Protein AF-A0A382U3Q5-F1 (afdb_monomer)

pLDDT: mean 87.35, std 11.67, range [32.59, 98.62]

Solvent-accessible surface area (backbone atoms only — not comparable to full-atom values): 16036 Å² total; per-residue (Å²): 105,75,73,60,57,71,74,46,63,62,68,61,54,50,50,54,46,50,54,52,59,69,69,55,55,86,82,46,93,56,36,58,57,51,44,42,51,42,53,51,53,30,58,73,68,71,46,87,52,69,70,60,45,58,51,28,57,65,37,87,51,56,69,40,21,16,52,30,19,39,51,44,37,76,39,39,92,79,37,94,58,31,64,61,54,35,42,51,23,11,66,41,93,48,66,65,17,18,34,28,13,16,44,23,26,17,71,41,81,56,42,68,33,55,59,36,32,23,44,29,62,66,77,42,90,76,51,77,64,46,52,49,36,44,42,52,16,48,62,66,21,33,90,34,33,50,58,30,41,74,73,64,76,46,80,60,76,87,42,54,63,34,50,44,55,53,44,55,63,76,46,50,63,70,50,44,54,48,40,54,53,54,60,40,44,79,88,56,53,72,68,63,41,40,49,38,33,39,45,40,44,70,68,47,53,36,64,53,40,30,51,59,63,39,72,90,49,36,80,44,64,67,56,42,23,41,27,37,49,22,48,40,55,25,35,76,73,68,74,52,63,49,56,77,85,65,61,65,61,40,57,54,35,52,68,42,90,49,62,65,28,21,51,28,31,51,54,35,39,59,76,68,62,49,68,91,45,49,66,60,52,52,52,47,68,72,66,54,76,86,71,88,79,80,86,126

Mean predicted aligned error: 11.01 Å

Organism: NCBI:txid408172

InterPro domains:
  IPR011989 Armadillo-like helical [G3DSA:1.25.10.10] (1-147)
  IPR011989 Armadillo-like helical [G3DSA:1.25.10.10] (148-294)
  IPR016024 Armadillo-type fold [SSF48371] (35-270)

Foldseek 3Di:
DLVVLLVDDLVVSLVVLVVVLVPQDPPPPCNLVSLLVSLVSCVSSVNDDVVSLVVQCVDPDVVSVLSSLLVLLVCVVVDPPSVVSLLSQCPDQDLSSVLSSLLSLLSDLALQSLLSLLSSPQVYDDDPSSLVSNLSSLVSNVVRNVVCVLVVVDDNQPPLSSVLSSCVSVPVPVVLVSLLVVLQDPPDDLRVNLSSLLNNLSRPALASLQCLQDPVSHPDLSSNLSNLVSQLVSCVVVVHHHPDDPPVSLLVQCPDPDPSSVVSSVSSCVSVVVVVCVVVVVVSVVPDPDDDDDDD

Secondary structure (DSSP, 8-state):
-HHHHTTS-HHHHHHHHHHHHHH--TT-TTHHHHHHHHHHHHHHTT---HHHHHHHTT-SSHHHHHHHHHHHHHTTTT-TTHHHHHHHHHT-SSHHHHHHHHHHHHT-SSTTHHHHHHHHHHSS---HHHHHHHHHHHHHTHHHHHHHHHTTSS--TT-HHHHHHHHHHT-HHHHHHHHHHHHH-TTS-HHHHHHHHHHHHHH--HHHHHHHHSGGG-SSHHHHHHHHHHHHHHHHHH----SS--HHHHHHHHT-S-HHHHHHHHHHHHHHT-GGGHHHHHHHHHH-S-------

Radius of gyration: 25.72 Å; Cα contacts (8 Å, |Δi|>4): 387; chains: 1; bounding box: 55×37×82 Å

Sequence (296 aa):
AKLELAQRPGAEVAHSLNEWAVALDPKDPQHDRHLLEALAASAMMESVQPQLLNRVLRAKDPRVRAFAARIAGRWQDRLQDADTFLARAANDQHSQVRMEAILACGQSTRPGAIKLAAQAVTRHPRDRWIDYAFTQAVFHHERHWRPALTDGRLDFGSDIRALAAVLQKRGSRDLLNTLLRLAKSPDIDLAARHGIFNGIASIGSPNELRVIFNRNFHPNPQSQAAALVALRNTASSRNVKPSGDLNVPLRIALKSENAQLQISALALTGEWKAADLNHDVRKLARASKSQPVQIA

Nearest PDB structures (foldseek):
  7zbw-assembly1_D  TM=3.402E-01  e=1.239E-02  Homo sapiens
  1oyz-assembly1_A  TM=3.726E-01  e=3.336E-01  Escherichia coli
  3puu-assembly1_A  TM=3.510E-01  e=8.096E-01  Escherichia coli K-12

Structure (mmCIF, N/CA/C/O backbone):
data_AF-A0A382U3Q5-F1
#
_entry.id   AF-A0A382U3Q5-F1
#
loop_
_atom_site.group_PDB
_atom_site.id
_atom_site.type_symbol
_atom_site.label_atom_id
_atom_site.label_alt_id
_atom_site.label_comp_id
_atom_site.label_asym_id
_atom_site.label_entity_id
_atom_site.label_seq_id
_atom_site.pdbx_PDB_ins_code
_atom_site.Cartn_x
_atom_site.Cartn_y
_atom_site.Cartn_z
_atom_site.occupancy
_atom_site.B_iso_or_equiv
_atom_site.auth_seq_id
_atom_site.auth_comp_id
_atom_site.auth_asym_id
_atom_site.auth_atom_id
_atom_site.pdbx_PDB_model_num
ATOM 1 N N . ALA A 1 1 ? -20.309 6.621 35.114 1.00 63.03 1 ALA A N 1
ATOM 2 C CA . ALA A 1 1 ? -19.783 5.306 34.677 1.00 63.03 1 ALA A CA 1
ATOM 3 C C . ALA A 1 1 ? -18.319 5.376 34.230 1.00 63.03 1 ALA A C 1
ATOM 5 O O . ALA A 1 1 ? -17.474 4.942 34.989 1.00 63.03 1 ALA A O 1
ATOM 6 N N . LYS A 1 2 ? -17.970 5.956 33.069 1.00 63.06 2 LYS A N 1
ATOM 7 C CA . LYS A 1 2 ? -16.562 6.011 32.601 1.00 63.06 2 LYS A CA 1
ATOM 8 C C . LYS A 1 2 ? -15.596 6.726 33.567 1.00 63.06 2 LYS A C 1
ATOM 10 O O . LYS A 1 2 ? -14.517 6.216 33.827 1.00 63.06 2 LYS A O 1
ATOM 15 N N . LEU A 1 3 ? -16.016 7.861 34.136 1.00 69.06 3 LEU A N 1
ATOM 16 C CA . LEU A 1 3 ? -15.264 8.586 35.175 1.00 69.06 3 LEU A CA 1
ATOM 17 C C . LEU A 1 3 ? -15.089 7.769 36.465 1.00 69.06 3 LEU A C 1
ATOM 19 O O . LEU A 1 3 ? -14.007 7.760 37.031 1.00 69.06 3 LEU A O 1
ATOM 23 N N . GLU A 1 4 ? -16.123 7.035 36.877 1.00 76.81 4 GLU A N 1
ATOM 24 C CA . GLU A 1 4 ? -16.084 6.156 38.057 1.00 76.81 4 GLU A CA 1
ATOM 25 C C . GLU A 1 4 ? -15.116 4.981 37.872 1.00 76.81 4 GLU A C 1
ATOM 27 O O . GLU A 1 4 ? -14.371 4.633 38.781 1.00 76.81 4 GLU A O 1
ATOM 32 N N . LEU A 1 5 ? -15.090 4.377 36.679 1.00 71.56 5 LEU A N 1
ATOM 33 C CA . LEU A 1 5 ? -14.166 3.282 36.366 1.00 71.56 5 LEU A CA 1
ATOM 34 C C . LEU A 1 5 ? -12.704 3.742 36.373 1.00 71.56 5 LEU A C 1
ATOM 36 O O . LEU A 1 5 ? -11.833 2.976 36.767 1.00 71.56 5 LEU A O 1
ATOM 40 N N . ALA A 1 6 ? -12.437 4.995 35.996 1.00 70.69 6 ALA A N 1
ATOM 41 C CA . ALA A 1 6 ? -11.091 5.562 36.013 1.00 70.69 6 ALA A CA 1
ATOM 42 C C . ALA A 1 6 ? -10.524 5.766 37.432 1.00 70.69 6 ALA A C 1
ATOM 44 O O . ALA A 1 6 ? -9.317 5.929 37.577 1.00 70.69 6 ALA A O 1
ATOM 45 N N . GLN A 1 7 ? -11.373 5.754 38.466 1.00 80.06 7 GLN A N 1
ATOM 46 C CA . GLN A 1 7 ? -10.962 5.889 39.869 1.00 80.06 7 GLN A CA 1
ATOM 47 C C . GLN A 1 7 ? -10.670 4.539 40.547 1.00 80.06 7 GLN A C 1
ATOM 49 O O . GLN A 1 7 ? -10.269 4.510 41.708 1.00 80.06 7 GLN A O 1
ATOM 54 N N . ARG A 1 8 ? -10.879 3.414 39.850 1.00 80.25 8 ARG A N 1
ATOM 55 C CA . ARG A 1 8 ? -10.669 2.059 40.384 1.00 80.25 8 ARG A CA 1
ATOM 56 C C . ARG A 1 8 ? -9.327 1.464 39.934 1.00 80.25 8 ARG A C 1
ATOM 58 O O . ARG A 1 8 ? -8.775 1.916 38.929 1.00 80.25 8 ARG A O 1
ATOM 65 N N . PRO A 1 9 ? -8.803 0.429 40.623 1.00 80.94 9 PRO A N 1
ATOM 66 C CA . PRO A 1 9 ? -7.586 -0.256 40.196 1.00 80.94 9 PRO A CA 1
ATOM 67 C C . PRO A 1 9 ? -7.719 -0.791 38.764 1.00 80.94 9 PRO A C 1
ATOM 69 O O . PRO A 1 9 ? -8.580 -1.620 38.471 1.00 80.94 9 PRO A O 1
ATOM 72 N N . GLY A 1 10 ? -6.853 -0.330 37.856 1.00 77.31 10 GLY A N 1
ATOM 73 C CA . GLY A 1 10 ? -6.985 -0.617 36.421 1.00 77.31 10 GLY A CA 1
ATOM 74 C C . GLY A 1 10 ? -6.969 -2.110 36.073 1.00 77.31 10 GLY A C 1
ATOM 75 O O . GLY A 1 10 ? -7.661 -2.525 35.146 1.00 77.31 10 GLY A O 1
ATOM 76 N N . ALA A 1 11 ? -6.237 -2.927 36.839 1.00 79.00 11 ALA A N 1
ATOM 77 C CA . ALA A 1 11 ? -6.189 -4.377 36.652 1.00 79.00 11 ALA A CA 1
ATOM 78 C C . ALA A 1 11 ? -7.538 -5.055 36.951 1.00 79.00 11 ALA A C 1
ATOM 80 O O . ALA A 1 11 ? -7.984 -5.897 36.173 1.00 79.00 11 ALA A O 1
ATOM 81 N N . GLU A 1 12 ? -8.215 -4.649 38.028 1.00 83.38 12 GLU A N 1
ATOM 82 C CA . GLU A 1 12 ? -9.529 -5.184 38.400 1.00 83.38 12 GLU A CA 1
ATOM 83 C C . GLU A 1 12 ? -10.582 -4.802 37.360 1.00 83.38 12 GLU A C 1
ATOM 85 O O . GLU A 1 12 ? -11.330 -5.653 36.887 1.00 83.38 12 GLU A O 1
ATOM 90 N N . VAL A 1 13 ? -10.596 -3.538 36.925 1.00 81.50 13 VAL A N 1
ATOM 91 C CA . VAL A 1 13 ? -11.556 -3.093 35.907 1.00 81.50 13 VAL A CA 1
ATOM 92 C C . VAL A 1 13 ? -11.303 -3.781 34.566 1.00 81.50 13 VAL A C 1
ATOM 94 O O . VAL A 1 13 ? -12.252 -4.177 33.891 1.00 81.50 13 VAL A O 1
ATOM 97 N N . ALA A 1 14 ? -10.039 -3.949 34.170 1.00 79.94 14 ALA A N 1
ATOM 98 C CA . ALA A 1 14 ? -9.684 -4.664 32.949 1.00 79.94 14 ALA A CA 1
ATOM 99 C C . ALA A 1 14 ? -10.150 -6.126 32.978 1.00 79.94 14 ALA A C 1
ATOM 101 O O . ALA A 1 14 ? -10.662 -6.614 31.969 1.00 79.94 14 ALA A O 1
ATOM 102 N N . HIS A 1 15 ? -9.996 -6.802 34.119 1.00 83.69 15 HIS A N 1
ATOM 103 C CA . HIS A 1 15 ? -10.466 -8.169 34.312 1.00 83.69 15 HIS A CA 1
ATOM 104 C C . HIS A 1 15 ? -11.992 -8.253 34.182 1.00 83.69 15 HIS A C 1
ATOM 106 O O . HIS A 1 15 ? -12.486 -8.946 33.291 1.00 83.69 15 HIS A O 1
ATOM 112 N N . SER A 1 16 ? -12.731 -7.456 34.959 1.00 86.19 16 SER A N 1
ATOM 113 C CA . SER A 1 16 ? -14.200 -7.461 34.946 1.00 86.19 16 SER A CA 1
ATOM 114 C C . SER A 1 16 ? -14.788 -7.060 33.590 1.00 86.19 16 SER A C 1
ATOM 116 O O . SER A 1 16 ? -15.800 -7.612 33.160 1.00 86.19 16 SER A O 1
ATOM 118 N N . LEU A 1 17 ? -14.160 -6.120 32.872 1.00 84.38 17 LEU A N 1
ATOM 119 C CA . LEU A 1 17 ? -14.581 -5.763 31.513 1.00 84.38 17 LEU A CA 1
ATOM 120 C C . LEU A 1 17 ? -14.390 -6.912 30.530 1.00 84.38 17 LEU A C 1
ATOM 122 O O . LEU A 1 17 ? -15.215 -7.082 29.633 1.00 84.38 17 LEU A O 1
ATOM 126 N N . ASN A 1 18 ? -13.304 -7.674 30.664 1.00 80.88 18 ASN A N 1
ATOM 127 C CA . ASN A 1 18 ? -13.060 -8.811 29.791 1.00 80.88 18 ASN A CA 1
ATOM 128 C C . ASN A 1 18 ? -14.078 -9.928 30.054 1.00 80.88 18 ASN A C 1
ATOM 130 O O . ASN A 1 18 ? -14.653 -10.454 29.103 1.00 80.88 18 ASN A O 1
ATOM 134 N N . GLU A 1 19 ? -14.367 -10.232 31.322 1.00 87.25 19 GLU A N 1
ATOM 135 C CA . GLU A 1 19 ? -15.417 -11.188 31.697 1.00 87.25 19 GLU A CA 1
ATOM 136 C C . GLU A 1 19 ? -16.785 -10.763 31.159 1.00 87.25 19 GLU A C 1
ATOM 138 O O . GLU A 1 19 ? -17.459 -11.544 30.484 1.00 87.25 19 GLU A O 1
ATOM 143 N N . TRP A 1 20 ? -17.159 -9.497 31.367 1.00 89.25 20 TRP A N 1
ATOM 144 C CA . TRP A 1 20 ? -18.403 -8.947 30.837 1.00 89.25 20 TRP A CA 1
ATOM 145 C C . TRP A 1 20 ? -18.466 -9.063 29.315 1.00 89.25 20 TRP A C 1
ATOM 147 O O . TRP A 1 20 ? -19.451 -9.561 28.773 1.00 89.25 20 TRP A O 1
ATOM 157 N N . ALA A 1 21 ? -17.399 -8.669 28.615 1.00 87.50 21 ALA A N 1
ATOM 158 C CA . ALA A 1 21 ? -17.353 -8.750 27.165 1.00 87.50 21 ALA A CA 1
ATOM 159 C C . ALA A 1 21 ? -17.473 -10.196 26.666 1.00 87.50 21 ALA A C 1
ATOM 161 O O . ALA A 1 21 ? -18.073 -10.428 25.615 1.00 87.50 21 ALA A O 1
ATOM 162 N N . VAL A 1 22 ? -16.882 -11.180 27.351 1.00 88.06 22 VAL A N 1
ATOM 163 C CA . VAL A 1 22 ? -17.009 -12.612 27.014 1.00 88.06 22 VAL A CA 1
ATOM 164 C C . VAL A 1 22 ? -18.439 -13.111 27.228 1.00 88.06 22 VAL A C 1
ATOM 166 O O . VAL A 1 22 ? -18.931 -13.868 26.396 1.00 88.06 22 VAL A O 1
ATOM 169 N N . ALA A 1 23 ? -19.116 -12.643 28.275 1.00 92.06 23 ALA A N 1
ATOM 170 C CA . ALA A 1 23 ? -20.478 -13.047 28.618 1.00 92.06 23 ALA A CA 1
ATOM 171 C C . ALA A 1 23 ? -21.583 -12.387 27.766 1.00 92.06 23 ALA A C 1
ATOM 173 O O . ALA A 1 23 ? -22.751 -12.744 27.912 1.00 92.06 23 ALA A O 1
ATOM 174 N N . LEU A 1 24 ? -21.250 -11.434 26.882 1.00 92.19 24 LEU A N 1
ATOM 175 C CA . LEU A 1 24 ? -22.234 -10.774 26.014 1.00 92.19 24 LEU A CA 1
ATOM 176 C C . LEU A 1 24 ? -22.947 -11.776 25.097 1.00 92.19 24 LEU A C 1
ATOM 178 O O . LEU A 1 24 ? -22.299 -12.435 24.281 1.00 92.19 24 LEU A O 1
ATOM 182 N N . ASP A 1 25 ? -24.282 -11.802 25.153 1.00 91.75 25 ASP A N 1
ATOM 183 C CA . ASP A 1 25 ? -25.112 -12.613 24.257 1.00 91.75 25 ASP A CA 1
ATOM 184 C C . ASP A 1 25 ? -24.932 -12.153 22.796 1.00 91.75 25 ASP A C 1
ATOM 186 O O . ASP A 1 25 ? -25.254 -11.004 22.474 1.00 91.75 25 ASP A O 1
ATOM 190 N N . PRO A 1 26 ? -24.441 -13.013 21.882 1.00 89.62 26 PRO A N 1
ATOM 191 C CA . PRO A 1 26 ? -24.307 -12.688 20.460 1.00 89.62 26 PRO A CA 1
ATOM 192 C C . PRO A 1 26 ? -25.632 -12.382 19.744 1.00 89.62 26 PRO A C 1
ATOM 194 O O . PRO A 1 26 ? -25.612 -11.865 18.623 1.00 89.62 26 PRO A O 1
ATOM 197 N N . LYS A 1 27 ? -26.774 -12.746 20.341 1.00 92.81 27 LYS A N 1
ATOM 198 C CA . LYS A 1 27 ? -28.117 -12.505 19.796 1.00 92.81 27 LYS A CA 1
ATOM 199 C C . LYS A 1 27 ? -28.739 -11.194 20.277 1.00 92.81 27 LYS A C 1
ATOM 201 O O . LYS A 1 27 ? -29.757 -10.793 19.715 1.00 92.81 27 LYS A O 1
ATOM 206 N N . ASP A 1 28 ? -28.136 -10.524 21.258 1.00 93.56 28 ASP A N 1
ATOM 207 C CA . ASP A 1 28 ? -28.595 -9.221 21.734 1.00 93.56 28 ASP A CA 1
ATOM 208 C C . ASP A 1 28 ? -28.561 -8.196 20.578 1.00 93.56 28 ASP A C 1
ATOM 210 O O . ASP A 1 28 ? -27.511 -8.004 19.954 1.00 93.56 28 ASP A O 1
ATOM 214 N N . PRO A 1 29 ? -29.673 -7.498 20.275 1.00 93.38 29 PRO A N 1
ATOM 215 C CA . PRO A 1 29 ? -29.682 -6.412 19.297 1.00 93.38 29 PRO A CA 1
ATOM 216 C C . PRO A 1 29 ? -28.641 -5.310 19.566 1.00 93.38 29 PRO A C 1
ATOM 218 O O . PRO A 1 29 ? -28.214 -4.635 18.630 1.00 93.38 29 PRO A O 1
ATOM 221 N N . GLN A 1 30 ? -28.219 -5.125 20.821 1.00 94.75 30 GLN A N 1
ATOM 222 C CA . GLN A 1 30 ? -27.193 -4.168 21.246 1.00 94.75 30 GLN A CA 1
ATOM 223 C C . GLN A 1 30 ? -25.790 -4.787 21.364 1.00 94.75 30 GLN A C 1
ATOM 225 O O . GLN A 1 30 ? -24.868 -4.109 21.813 1.00 94.75 30 GLN A O 1
ATOM 230 N N . HIS A 1 31 ? -25.578 -6.033 20.926 1.00 94.75 31 HIS A N 1
ATOM 231 C CA . HIS A 1 31 ? -24.296 -6.733 21.073 1.00 94.75 31 HIS A CA 1
ATOM 232 C C . HIS A 1 31 ? -23.092 -5.920 20.566 1.00 94.75 31 HIS A C 1
ATOM 234 O O . HIS A 1 31 ? -22.118 -5.714 21.290 1.00 94.75 31 HIS A O 1
ATOM 240 N N . ASP A 1 32 ? -23.172 -5.398 19.338 1.00 95.06 32 ASP A N 1
ATOM 241 C CA . ASP A 1 32 ? -22.101 -4.596 18.730 1.00 95.06 32 ASP A CA 1
ATOM 242 C C . ASP A 1 32 ? -21.842 -3.296 19.509 1.00 95.06 32 ASP A C 1
ATOM 244 O O . ASP A 1 32 ? -20.697 -2.853 19.638 1.00 95.06 32 ASP A O 1
ATOM 248 N N . ARG A 1 33 ? -22.900 -2.698 20.069 1.00 95.12 33 ARG A N 1
ATOM 249 C CA . ARG A 1 33 ? -22.791 -1.518 20.927 1.00 95.12 33 ARG A CA 1
ATOM 250 C C . ARG A 1 33 ? -22.077 -1.860 22.232 1.00 95.12 33 ARG A C 1
ATOM 252 O O . ARG A 1 33 ? -21.159 -1.139 22.612 1.00 95.12 33 ARG A O 1
ATOM 259 N N . HIS A 1 34 ? -22.446 -2.959 22.884 1.00 95.00 34 HIS A N 1
ATOM 260 C CA . HIS A 1 34 ? -21.792 -3.411 24.111 1.00 95.00 34 HIS A CA 1
ATOM 261 C C . HIS A 1 34 ? -20.311 -3.751 23.873 1.00 95.00 34 HIS A C 1
ATOM 263 O O . HIS A 1 34 ? -19.457 -3.356 24.665 1.00 95.00 34 HIS A O 1
ATOM 269 N N . LEU A 1 35 ? -19.967 -4.375 22.738 1.00 95.06 35 LEU A N 1
ATOM 270 C CA . LEU A 1 35 ? -18.570 -4.594 22.340 1.00 95.06 35 LEU A CA 1
ATOM 271 C C . LEU A 1 35 ? -17.797 -3.281 22.157 1.00 95.06 35 LEU A C 1
ATOM 273 O O . LEU A 1 35 ? -16.653 -3.172 22.604 1.00 95.06 35 LEU A O 1
ATOM 277 N N . LEU A 1 36 ? -18.406 -2.281 21.512 1.00 95.88 36 LEU A N 1
ATOM 278 C CA . LEU A 1 36 ? -17.805 -0.954 21.375 1.00 95.88 36 LEU A CA 1
ATOM 279 C C . LEU A 1 36 ? -17.568 -0.313 22.743 1.00 95.88 36 LEU A C 1
ATOM 281 O O . LEU A 1 36 ? -16.495 0.241 22.978 1.00 95.88 36 LEU A O 1
ATOM 285 N N . GLU A 1 37 ? -18.552 -0.373 23.639 1.00 94.38 37 GLU A N 1
ATOM 286 C CA . GLU A 1 37 ? -18.464 0.204 24.980 1.00 94.38 37 GLU A CA 1
ATOM 287 C C . GLU A 1 37 ? -17.377 -0.482 25.817 1.00 94.38 37 GLU A C 1
ATOM 289 O O . GLU A 1 37 ? -16.585 0.218 26.455 1.00 94.38 37 GLU A O 1
ATOM 294 N N . ALA A 1 38 ? -17.261 -1.812 25.723 1.00 93.56 38 ALA A N 1
ATOM 295 C CA . ALA A 1 38 ? -16.180 -2.582 26.330 1.00 93.56 38 ALA A CA 1
ATOM 296 C C . ALA A 1 38 ? -14.811 -2.112 25.823 1.00 93.56 38 ALA A C 1
ATOM 298 O O . ALA A 1 38 ? -13.952 -1.728 26.617 1.00 93.56 38 ALA A O 1
ATOM 299 N N . LEU A 1 39 ? -14.621 -2.060 24.497 1.00 95.06 39 LEU A N 1
ATOM 300 C CA . LEU A 1 39 ? -13.345 -1.652 23.906 1.00 95.06 39 LEU A CA 1
ATOM 301 C C . LEU A 1 39 ? -13.008 -0.192 24.239 1.00 95.06 39 LEU A C 1
ATOM 303 O O . LEU A 1 39 ? -11.851 0.137 24.497 1.00 95.06 39 LEU A O 1
ATOM 307 N N . ALA A 1 40 ? -14.009 0.690 24.265 1.00 94.56 40 ALA A N 1
ATOM 308 C CA . ALA A 1 40 ? -13.830 2.091 24.625 1.00 94.56 40 ALA A CA 1
ATOM 309 C C . ALA A 1 40 ? -13.424 2.263 26.094 1.00 94.56 40 ALA A C 1
ATOM 311 O O . ALA A 1 40 ? -12.592 3.121 26.393 1.00 94.56 40 ALA A O 1
ATOM 312 N N . ALA A 1 41 ? -13.983 1.458 27.001 1.00 91.69 41 ALA A N 1
ATOM 313 C CA . ALA A 1 41 ? -13.581 1.445 28.402 1.00 91.69 41 ALA A CA 1
ATOM 314 C C . ALA A 1 41 ? -12.138 0.934 28.559 1.00 91.69 41 ALA A C 1
ATOM 316 O O . ALA A 1 41 ? -11.331 1.601 29.205 1.00 91.69 41 ALA A O 1
ATOM 317 N N . SER A 1 42 ? -11.765 -0.160 27.883 1.00 91.19 42 SER A N 1
ATOM 318 C CA . SER A 1 42 ? -10.378 -0.654 27.868 1.00 91.19 42 SER A CA 1
ATOM 319 C C . SER A 1 42 ? -9.396 0.396 27.336 1.00 91.19 42 SER A C 1
ATOM 321 O O . SER A 1 42 ? -8.351 0.635 27.935 1.00 91.19 42 SER A O 1
ATOM 323 N N . ALA A 1 43 ? -9.760 1.090 26.253 1.00 92.44 43 ALA A N 1
ATOM 324 C CA . ALA A 1 43 ? -8.959 2.161 25.669 1.00 92.44 43 ALA A CA 1
ATOM 325 C C . ALA A 1 43 ? -8.815 3.379 26.591 1.00 92.44 43 ALA A C 1
ATOM 327 O O . ALA A 1 43 ? -7.770 4.025 26.587 1.00 92.44 43 ALA A O 1
ATOM 328 N N . MET A 1 44 ? -9.837 3.722 27.377 1.00 89.44 44 MET A N 1
ATOM 329 C CA . MET A 1 44 ? -9.752 4.822 28.343 1.00 89.44 44 MET A CA 1
ATOM 330 C C . MET A 1 44 ? -8.731 4.536 29.449 1.00 89.44 44 MET A C 1
ATOM 332 O O . MET A 1 44 ? -8.027 5.445 29.871 1.00 89.44 44 MET A O 1
ATOM 336 N N . MET A 1 45 ? -8.626 3.280 29.874 1.00 86.81 45 MET A N 1
ATOM 337 C CA . MET A 1 45 ? -7.725 2.849 30.947 1.00 86.81 45 MET A CA 1
ATOM 338 C C . MET A 1 45 ? -6.357 2.380 30.440 1.00 86.81 45 MET A C 1
ATOM 340 O O . MET A 1 45 ? -5.583 1.815 31.205 1.00 86.81 45 MET A O 1
ATOM 344 N N . GLU A 1 46 ? -6.081 2.538 29.143 1.00 89.00 46 GLU A N 1
ATOM 345 C CA . GLU A 1 46 ? -4.867 2.029 28.494 1.00 89.00 46 GLU A CA 1
ATOM 346 C C . GLU A 1 46 ? -4.621 0.519 28.687 1.00 89.00 46 GLU A C 1
ATOM 348 O O . GLU A 1 46 ? -3.488 0.044 28.592 1.00 89.00 46 GLU A O 1
ATOM 353 N N . SER A 1 47 ? -5.694 -0.253 28.887 1.00 89.94 47 SER A N 1
ATOM 354 C CA . SER A 1 47 ? -5.658 -1.711 28.992 1.00 89.94 47 SER A CA 1
ATOM 355 C C . SER A 1 47 ? -5.750 -2.334 27.600 1.00 89.94 47 SER A C 1
ATOM 357 O O . SER A 1 47 ? -6.804 -2.304 26.963 1.00 89.94 47 SER A O 1
ATOM 359 N N . VAL A 1 48 ? -4.638 -2.885 27.113 1.00 92.69 48 VAL A N 1
ATOM 360 C CA . VAL A 1 48 ? -4.564 -3.510 25.786 1.00 92.69 48 VAL A CA 1
ATOM 361 C C . VAL A 1 48 ? -5.281 -4.858 25.812 1.00 92.69 48 VAL A C 1
ATOM 363 O O . VAL A 1 48 ? -4.891 -5.755 26.552 1.00 92.69 48 VAL A O 1
ATOM 366 N N . GLN A 1 49 ? -6.315 -5.002 24.978 1.00 92.75 49 GLN A N 1
ATOM 367 C CA . GLN A 1 49 ? -7.180 -6.189 24.933 1.00 92.75 49 GLN A CA 1
ATOM 368 C C . GLN A 1 49 ? -7.260 -6.764 23.504 1.00 92.75 49 GLN A C 1
ATOM 370 O O . GLN A 1 49 ? -8.222 -6.485 22.778 1.00 92.75 49 GLN A O 1
ATOM 375 N N . PRO A 1 50 ? -6.264 -7.554 23.050 1.00 93.69 50 PRO A N 1
ATOM 376 C CA . PRO A 1 50 ? -6.191 -8.038 21.668 1.00 93.69 50 PRO A CA 1
ATOM 377 C C . PRO A 1 50 ? -7.380 -8.917 21.259 1.00 93.69 50 PRO A C 1
ATOM 379 O O . PRO A 1 50 ? -7.881 -8.807 20.140 1.00 93.69 50 PRO A O 1
ATOM 382 N N . GLN A 1 51 ? -7.872 -9.774 22.158 1.00 92.12 51 GLN A N 1
ATOM 383 C CA . GLN A 1 51 ? -8.996 -10.673 21.886 1.00 92.12 51 GLN A CA 1
ATOM 384 C C . GLN A 1 51 ? -10.298 -9.885 21.701 1.00 92.12 51 GLN A C 1
ATOM 386 O O . GLN A 1 51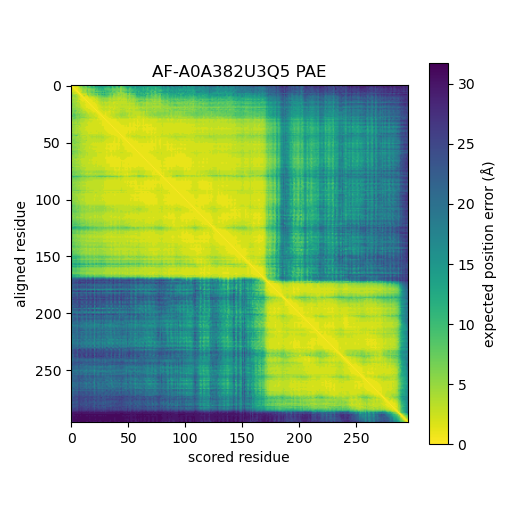 ? -11.039 -10.134 20.747 1.00 92.12 51 GLN A O 1
ATOM 391 N N . LEU A 1 52 ? -10.552 -8.899 22.567 1.00 94.19 52 LEU A N 1
ATOM 392 C CA . LEU A 1 52 ? -11.700 -8.001 22.445 1.00 94.19 52 LEU A CA 1
ATOM 393 C C . LEU A 1 52 ? -11.611 -7.166 21.164 1.00 94.19 52 LEU A C 1
ATOM 395 O O . LEU A 1 52 ? -12.563 -7.138 20.387 1.00 94.19 52 LEU A O 1
ATOM 399 N N . LEU A 1 53 ? -10.449 -6.569 20.886 1.00 96.44 53 LEU A N 1
ATOM 400 C CA . LEU A 1 53 ? -10.188 -5.826 19.651 1.00 96.44 53 LEU A CA 1
ATOM 401 C C . LEU A 1 53 ? -10.506 -6.668 18.404 1.00 96.44 53 LEU A C 1
ATOM 403 O O . LEU A 1 53 ? -11.194 -6.213 17.489 1.00 96.44 53 LEU A O 1
ATOM 407 N N . ASN A 1 54 ? -10.063 -7.927 18.390 1.00 95.75 54 ASN A N 1
ATOM 408 C CA . ASN A 1 54 ? -10.301 -8.871 17.301 1.00 95.75 54 ASN A CA 1
ATOM 409 C C . ASN A 1 54 ? -11.792 -9.195 17.097 1.00 95.75 54 ASN A C 1
ATOM 411 O O . ASN A 1 54 ? -12.215 -9.441 15.964 1.00 95.75 54 ASN A O 1
ATOM 415 N N . ARG A 1 55 ? -12.582 -9.226 18.178 1.00 94.81 55 ARG A N 1
ATOM 416 C CA . ARG A 1 55 ? -14.041 -9.412 18.122 1.00 94.81 55 ARG A CA 1
ATOM 417 C C . ARG A 1 55 ? -14.729 -8.165 17.576 1.00 94.81 55 ARG A C 1
ATOM 419 O O . ARG A 1 55 ? -15.532 -8.278 16.658 1.00 94.81 55 ARG A O 1
ATOM 426 N N . VAL A 1 56 ? -14.350 -6.984 18.062 1.00 97.00 56 VAL A N 1
ATOM 427 C CA . VAL A 1 56 ? -14.934 -5.701 17.633 1.00 97.00 56 VAL A CA 1
ATOM 428 C C . VAL A 1 56 ? -14.628 -5.428 16.150 1.00 97.00 56 VAL A C 1
ATOM 430 O O . VAL A 1 56 ? -15.495 -4.963 15.418 1.00 97.00 56 VAL A O 1
ATOM 433 N N . LEU A 1 57 ? -13.451 -5.832 15.652 1.00 97.50 57 LEU A N 1
ATOM 434 C CA . LEU A 1 57 ? -13.104 -5.818 14.218 1.00 97.50 57 LEU A CA 1
ATOM 435 C C . LEU A 1 57 ? -13.956 -6.757 13.343 1.00 97.50 57 LEU A C 1
ATOM 437 O O . LEU A 1 57 ? -13.797 -6.750 12.125 1.00 97.50 57 LEU A O 1
ATOM 441 N N . ARG A 1 58 ? -14.824 -7.585 13.929 1.00 96.00 58 ARG A N 1
ATOM 442 C CA . ARG A 1 58 ? -15.772 -8.461 13.221 1.00 96.00 58 ARG A CA 1
ATOM 443 C C . ARG A 1 58 ? -17.237 -8.106 13.494 1.00 96.00 58 ARG A C 1
ATOM 445 O O . ARG A 1 58 ? -18.115 -8.858 13.082 1.00 96.00 58 ARG A O 1
ATOM 452 N N . ALA A 1 59 ? -17.495 -6.983 14.165 1.00 96.81 59 ALA A N 1
ATOM 453 C CA . ALA A 1 59 ? -18.845 -6.478 14.395 1.00 96.81 59 ALA A CA 1
ATOM 454 C C . ALA A 1 59 ? -19.605 -6.292 13.071 1.00 96.81 59 ALA A C 1
ATOM 456 O O . ALA A 1 59 ? -19.003 -5.991 12.033 1.00 96.81 59 ALA A O 1
ATOM 457 N N . LYS A 1 60 ? -20.930 -6.446 13.102 1.00 96.00 60 LYS A N 1
ATOM 458 C CA . LYS A 1 60 ? -21.791 -6.239 11.928 1.00 96.00 60 LYS A CA 1
ATOM 459 C C . LYS A 1 60 ? -21.812 -4.760 11.546 1.00 96.00 60 LYS A C 1
ATOM 461 O O . LYS A 1 60 ? -21.686 -4.429 10.365 1.00 96.00 60 LYS A O 1
ATOM 466 N N . ASP A 1 61 ? -21.890 -3.874 12.538 1.00 96.88 61 ASP A N 1
ATOM 467 C CA . ASP A 1 61 ? -21.867 -2.428 12.337 1.00 96.88 61 ASP A CA 1
ATOM 468 C C . ASP A 1 61 ? -20.459 -1.942 11.918 1.00 96.88 61 ASP A C 1
ATOM 470 O O . ASP A 1 61 ? -19.497 -2.051 12.691 1.00 96.88 61 ASP A O 1
ATOM 474 N N . PRO A 1 62 ? -20.299 -1.359 10.714 1.00 97.94 62 PRO A N 1
ATOM 475 C CA . PRO A 1 62 ? -19.009 -0.843 10.262 1.00 97.94 62 PRO A CA 1
ATOM 476 C C . PRO A 1 62 ? -18.463 0.291 11.137 1.00 97.94 62 PRO A C 1
ATOM 478 O O . PRO A 1 62 ? -17.250 0.463 11.210 1.00 97.94 62 PRO A O 1
ATOM 481 N N . ARG A 1 63 ? -19.308 1.052 11.841 1.00 98.06 63 ARG A N 1
ATOM 482 C CA . ARG A 1 63 ? -18.861 2.123 12.749 1.00 98.06 63 ARG A CA 1
ATOM 483 C C . ARG A 1 63 ? -18.122 1.550 13.955 1.00 98.06 63 ARG A C 1
ATOM 485 O O . ARG A 1 63 ? -17.136 2.127 14.411 1.00 98.06 63 ARG A O 1
ATOM 492 N N . VAL A 1 64 ? -18.560 0.382 14.424 1.00 98.25 64 VAL A N 1
ATOM 493 C CA . VAL A 1 64 ? -17.917 -0.362 15.512 1.00 98.25 64 VAL A CA 1
ATOM 494 C C . VAL A 1 64 ? -16.567 -0.917 15.056 1.00 98.25 64 VAL A C 1
ATOM 496 O O . VAL A 1 64 ? -15.560 -0.729 15.742 1.00 98.25 64 VAL A O 1
ATOM 499 N N . ARG A 1 65 ? -16.501 -1.483 13.844 1.00 98.62 65 ARG A N 1
ATOM 500 C CA . ARG A 1 65 ? -15.227 -1.917 13.243 1.00 98.62 65 ARG A CA 1
ATOM 501 C C . ARG A 1 65 ? -14.259 -0.755 13.001 1.00 98.62 65 ARG A C 1
ATOM 503 O O . ARG A 1 65 ? -13.061 -0.903 13.225 1.00 98.62 65 ARG A O 1
ATOM 510 N N . ALA A 1 66 ? -14.761 0.408 12.587 1.00 98.56 66 ALA A N 1
ATOM 51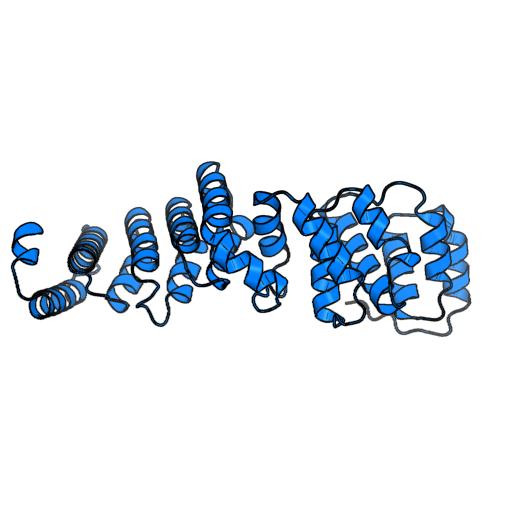1 C CA . ALA A 1 66 ? -13.953 1.607 12.366 1.00 98.56 66 ALA A CA 1
ATOM 512 C C . ALA A 1 66 ? -13.329 2.107 13.678 1.00 98.56 66 ALA A C 1
ATOM 514 O O . ALA A 1 66 ? -12.132 2.392 13.731 1.00 98.56 66 ALA A O 1
ATOM 515 N N . PHE A 1 67 ? -14.105 2.123 14.768 1.00 98.50 67 PHE A N 1
ATOM 516 C CA . PHE A 1 67 ? -13.569 2.409 16.098 1.00 98.50 67 PHE A CA 1
ATOM 517 C C . PHE A 1 67 ? -12.470 1.411 16.491 1.00 98.50 67 PHE A C 1
ATOM 519 O O . PHE A 1 67 ? -11.411 1.818 16.965 1.00 98.50 67 PHE A O 1
ATOM 526 N N . ALA A 1 68 ? -12.668 0.119 16.224 1.00 98.31 68 ALA A N 1
ATOM 527 C CA . ALA A 1 68 ? -11.649 -0.892 16.485 1.00 98.31 68 ALA A CA 1
ATOM 528 C C . ALA A 1 68 ? -10.357 -0.656 15.682 1.00 98.31 68 ALA A C 1
ATOM 530 O O . ALA A 1 68 ? -9.270 -0.750 16.244 1.00 98.31 68 ALA A O 1
ATOM 531 N N . ALA A 1 69 ? -10.448 -0.274 14.405 1.00 98.38 69 ALA A N 1
ATOM 532 C CA . ALA A 1 69 ? -9.279 0.070 13.590 1.00 98.38 69 ALA A CA 1
ATOM 533 C C . ALA A 1 69 ? -8.469 1.236 14.190 1.00 98.38 69 ALA A C 1
ATOM 535 O O . ALA A 1 69 ? -7.240 1.175 14.251 1.00 98.38 69 ALA A O 1
ATOM 536 N N . ARG A 1 70 ? -9.154 2.259 14.718 1.00 98.25 70 ARG A N 1
ATOM 537 C CA . ARG A 1 70 ? -8.515 3.368 15.439 1.00 98.25 70 ARG A CA 1
ATOM 538 C C . ARG A 1 70 ? -7.782 2.892 16.692 1.00 98.25 70 ARG A C 1
ATOM 540 O O . ARG A 1 70 ? -6.646 3.297 16.934 1.00 98.25 70 ARG A O 1
ATOM 547 N N . ILE A 1 71 ? -8.415 2.026 17.485 1.00 98.00 71 ILE A N 1
ATOM 548 C CA . ILE A 1 71 ? -7.803 1.471 18.699 1.00 98.00 71 ILE A CA 1
ATOM 549 C C . ILE A 1 71 ? -6.606 0.571 18.363 1.00 98.00 71 ILE A C 1
ATOM 551 O O . ILE A 1 71 ? -5.589 0.652 19.048 1.00 98.00 71 ILE A O 1
ATOM 555 N N . ALA A 1 72 ? -6.665 -0.201 17.274 1.00 97.75 72 ALA A N 1
ATOM 556 C CA . ALA A 1 72 ? -5.518 -0.965 16.782 1.00 97.75 72 ALA A CA 1
ATOM 557 C C . ALA A 1 72 ? -4.314 -0.056 16.472 1.00 97.75 72 ALA A C 1
ATOM 559 O O . ALA A 1 72 ? -3.184 -0.408 16.799 1.00 97.75 72 ALA A O 1
ATOM 560 N N . GLY A 1 73 ? -4.553 1.133 15.906 1.00 96.44 73 GLY A N 1
ATOM 561 C CA . GLY A 1 73 ? -3.523 2.158 15.716 1.00 96.44 73 GLY A CA 1
ATOM 562 C C . GLY A 1 73 ? -2.967 2.716 17.025 1.00 96.44 73 GLY A C 1
ATOM 563 O O . GLY A 1 73 ? -1.752 2.802 17.191 1.00 96.44 73 GLY A O 1
ATOM 564 N N . ARG A 1 74 ? -3.844 3.048 17.980 1.00 96.12 74 ARG A N 1
ATOM 565 C CA . ARG A 1 74 ? -3.450 3.574 19.301 1.00 96.12 74 ARG A CA 1
ATOM 566 C C . ARG A 1 74 ? -2.593 2.592 20.102 1.00 96.12 74 ARG A C 1
ATOM 568 O O . ARG A 1 74 ? -1.725 3.023 20.848 1.00 96.12 74 ARG A O 1
ATOM 575 N N . TRP A 1 75 ? -2.855 1.294 19.977 1.00 97.06 75 TRP A N 1
ATOM 576 C CA . TRP A 1 75 ? -2.147 0.238 20.709 1.00 97.06 75 TRP A CA 1
ATOM 577 C C . TRP A 1 75 ? -1.051 -0.451 19.893 1.00 97.06 75 TRP A C 1
ATOM 579 O O . TRP A 1 75 ? -0.518 -1.468 20.328 1.00 97.06 75 TRP A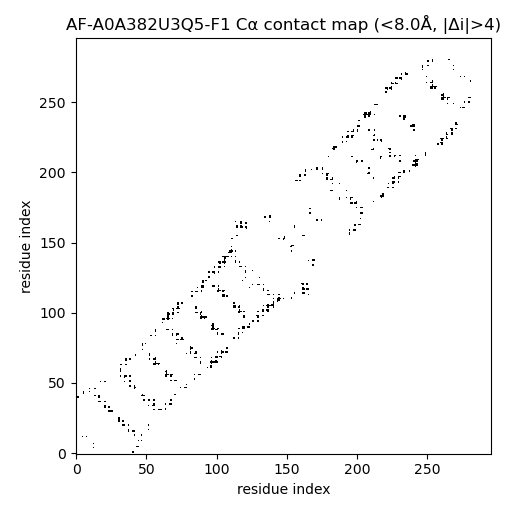 O 1
ATOM 589 N N . GLN A 1 76 ? -0.719 0.050 18.703 1.00 94.69 76 GLN A N 1
ATOM 590 C CA . GLN A 1 76 ? 0.158 -0.649 17.758 1.00 94.69 76 GLN A CA 1
ATOM 591 C C . GLN A 1 76 ? 1.551 -1.001 18.304 1.00 94.69 76 GLN A C 1
ATOM 593 O O . GLN A 1 76 ? 2.181 -1.925 17.806 1.00 94.69 76 GLN A O 1
ATOM 598 N N . ASP A 1 77 ? 2.046 -0.238 19.276 1.00 93.88 77 ASP A N 1
ATOM 599 C CA . ASP A 1 77 ? 3.340 -0.399 19.942 1.00 93.88 77 ASP A CA 1
ATOM 600 C C . ASP A 1 77 ? 3.316 -1.493 21.019 1.00 93.88 77 ASP A C 1
ATOM 602 O O . ASP A 1 77 ? 4.357 -2.034 21.381 1.00 93.88 77 ASP A O 1
ATOM 606 N N . ARG A 1 78 ? 2.120 -1.835 21.507 1.00 95.00 78 ARG A N 1
ATOM 607 C CA . ARG A 1 78 ? 1.871 -2.826 22.564 1.00 95.00 78 ARG A CA 1
ATOM 608 C C . ARG A 1 78 ? 1.127 -4.068 22.069 1.00 95.00 78 ARG A C 1
ATOM 610 O O . ARG A 1 78 ? 0.905 -5.000 22.837 1.00 95.00 78 ARG A O 1
ATOM 617 N N . LEU A 1 79 ? 0.730 -4.098 20.798 1.00 94.69 79 LEU A N 1
ATOM 618 C CA . LEU A 1 79 ? 0.116 -5.253 20.149 1.00 94.69 79 LEU A CA 1
ATOM 619 C C . LEU A 1 79 ? 1.184 -6.080 19.432 1.00 94.69 79 LEU A C 1
ATOM 621 O O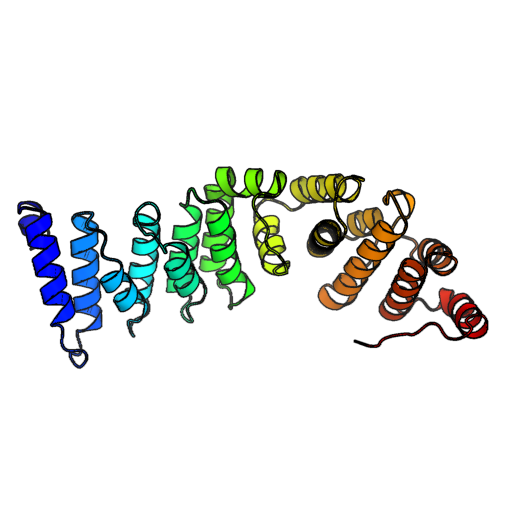 . LEU A 1 79 ? 1.820 -5.593 18.500 1.00 94.69 79 LEU A O 1
ATOM 625 N N . GLN A 1 80 ? 1.306 -7.358 19.797 1.00 91.00 80 GLN A N 1
ATOM 626 C CA . GLN A 1 80 ? 2.198 -8.300 19.111 1.00 91.00 80 GLN A CA 1
ATOM 627 C C . GLN A 1 80 ? 1.855 -8.431 17.613 1.00 91.00 80 GLN A C 1
ATOM 629 O O . GLN A 1 80 ? 2.749 -8.406 16.773 1.00 91.00 80 GLN A O 1
ATOM 634 N N . ASP A 1 81 ? 0.558 -8.459 17.280 1.00 89.75 81 ASP A N 1
ATOM 635 C CA . ASP A 1 81 ? 0.046 -8.649 15.914 1.00 89.75 81 ASP A CA 1
ATOM 636 C C . ASP A 1 81 ? -0.650 -7.396 15.347 1.00 89.75 81 ASP A C 1
ATOM 638 O O . ASP A 1 81 ? -1.668 -7.487 14.652 1.00 89.75 81 ASP A O 1
ATOM 642 N N . ALA A 1 82 ? -0.129 -6.198 15.644 1.00 94.62 82 ALA A N 1
ATOM 643 C CA . ALA A 1 82 ? -0.715 -4.928 15.195 1.00 94.62 82 ALA A CA 1
ATOM 644 C C . ALA A 1 82 ? -1.001 -4.892 13.679 1.00 94.62 82 ALA A C 1
ATOM 646 O O . ALA A 1 82 ? -2.072 -4.452 13.250 1.00 94.62 82 ALA A O 1
ATOM 647 N N . ASP A 1 83 ? -0.070 -5.404 12.866 1.00 94.69 83 ASP A N 1
ATOM 648 C CA . ASP A 1 83 ? -0.216 -5.437 11.406 1.00 94.69 83 ASP A CA 1
ATOM 649 C C . ASP A 1 83 ? -1.360 -6.326 10.946 1.00 94.69 83 ASP A C 1
ATOM 651 O O . ASP A 1 83 ? -2.040 -5.980 9.987 1.00 94.69 83 ASP A O 1
ATOM 655 N N . THR A 1 84 ? -1.633 -7.426 11.643 1.00 96.38 84 THR A N 1
ATOM 656 C CA . THR A 1 84 ? -2.753 -8.313 11.312 1.00 96.38 84 THR A CA 1
ATOM 657 C C . THR A 1 84 ? -4.088 -7.594 11.503 1.00 96.38 84 THR A C 1
ATOM 659 O O . THR A 1 84 ? -4.980 -7.688 10.654 1.00 96.38 84 THR A O 1
ATOM 662 N N . PHE A 1 85 ? -4.228 -6.825 12.587 1.00 97.69 85 PHE A N 1
ATOM 663 C CA . PHE A 1 85 ? -5.434 -6.036 12.849 1.00 97.69 85 PHE A CA 1
ATOM 664 C C . PHE A 1 85 ? -5.614 -4.906 11.833 1.00 97.69 85 PHE A C 1
ATOM 666 O O . PHE A 1 85 ? -6.696 -4.758 11.257 1.00 97.69 85 PHE A O 1
ATOM 673 N N . LEU A 1 86 ? -4.548 -4.145 11.568 1.00 97.94 86 LEU A N 1
ATOM 674 C CA . LEU A 1 86 ? -4.577 -3.044 10.606 1.00 97.94 86 LEU A CA 1
ATOM 675 C C . LEU A 1 86 ? -4.768 -3.541 9.169 1.00 97.94 86 LEU A C 1
ATOM 677 O O . LEU A 1 86 ? -5.521 -2.926 8.421 1.00 97.94 86 LEU A O 1
ATOM 681 N N . ALA A 1 87 ? -4.177 -4.676 8.789 1.00 97.38 87 ALA A N 1
ATOM 682 C CA . ALA A 1 87 ? -4.375 -5.291 7.479 1.00 97.38 87 ALA A CA 1
ATOM 683 C C . ALA A 1 87 ? -5.833 -5.708 7.269 1.00 97.38 87 ALA A C 1
ATOM 685 O O . ALA A 1 87 ? -6.384 -5.479 6.191 1.00 97.38 87 ALA A O 1
ATOM 686 N N . ARG A 1 88 ? -6.491 -6.278 8.291 1.00 98.06 88 ARG A N 1
ATOM 687 C CA . ARG A 1 88 ? -7.926 -6.583 8.211 1.00 98.06 88 ARG A CA 1
ATOM 688 C C . ARG A 1 88 ? -8.739 -5.316 7.974 1.00 98.06 88 ARG A C 1
ATOM 690 O O . ARG A 1 88 ? -9.548 -5.290 7.055 1.00 98.06 88 ARG A O 1
ATOM 697 N N . ALA A 1 89 ? -8.511 -4.278 8.774 1.00 98.31 89 ALA A N 1
ATOM 698 C CA . ALA A 1 89 ? -9.266 -3.034 8.669 1.00 98.31 89 ALA A CA 1
ATOM 699 C C . ALA A 1 89 ? -9.005 -2.293 7.342 1.00 98.31 89 ALA A C 1
ATOM 701 O O . ALA A 1 89 ? -9.936 -1.780 6.725 1.00 98.31 89 ALA A O 1
ATOM 702 N N . ALA A 1 90 ? -7.764 -2.301 6.849 1.00 98.12 90 ALA A N 1
ATOM 703 C CA . ALA A 1 90 ? -7.393 -1.737 5.553 1.00 98.12 90 ALA A CA 1
ATOM 704 C C . ALA A 1 90 ? -8.076 -2.453 4.377 1.00 98.12 90 ALA A C 1
ATOM 706 O O . ALA A 1 90 ? -8.283 -1.846 3.329 1.00 98.12 90 ALA A O 1
ATOM 707 N N . ASN A 1 91 ? -8.451 -3.723 4.554 1.00 97.88 91 ASN A N 1
ATOM 708 C CA . ASN A 1 91 ? -9.157 -4.517 3.551 1.00 97.88 91 ASN A CA 1
ATOM 709 C C . ASN A 1 91 ? -10.663 -4.682 3.836 1.00 97.88 91 ASN A C 1
ATOM 711 O O . ASN A 1 91 ? -11.305 -5.539 3.229 1.00 97.88 91 ASN A O 1
ATOM 715 N N . ASP A 1 92 ? -11.236 -3.884 4.741 1.00 98.38 92 ASP A N 1
ATOM 716 C CA . ASP A 1 92 ? -12.665 -3.940 5.057 1.00 98.38 92 ASP A CA 1
ATOM 717 C C . ASP A 1 92 ? -13.528 -3.485 3.871 1.00 98.38 92 ASP A C 1
ATOM 719 O O . ASP A 1 92 ? -13.161 -2.582 3.114 1.00 98.38 92 ASP A O 1
ATOM 723 N N . GLN A 1 93 ? -14.720 -4.067 3.738 1.00 96.44 93 GLN A N 1
ATOM 724 C CA . GLN A 1 93 ? -15.678 -3.703 2.692 1.00 96.44 93 GLN A CA 1
ATOM 725 C C . GLN A 1 93 ? -16.162 -2.250 2.824 1.00 96.44 93 GLN A C 1
ATOM 727 O O . GLN A 1 93 ? -16.398 -1.574 1.819 1.00 96.44 93 GLN A O 1
ATOM 732 N N . HIS A 1 94 ? -16.265 -1.732 4.049 1.00 97.69 94 HIS A N 1
ATOM 733 C CA . HIS A 1 94 ? -16.782 -0.398 4.319 1.00 97.69 94 HIS A CA 1
ATOM 734 C C . HIS A 1 94 ? -15.668 0.660 4.323 1.00 97.69 94 HIS A C 1
ATOM 736 O O . HIS A 1 94 ? -14.661 0.525 5.022 1.00 97.69 94 HIS A O 1
ATOM 742 N N . SER A 1 95 ? -15.862 1.762 3.589 1.00 97.31 95 SER A N 1
ATOM 743 C CA . SER A 1 95 ? -14.829 2.796 3.413 1.00 97.31 95 SER A CA 1
ATOM 744 C C . SER A 1 95 ? -14.399 3.439 4.730 1.00 97.31 95 SER A C 1
ATOM 746 O O . SER A 1 95 ? -13.210 3.618 4.957 1.00 97.31 95 SER A O 1
ATOM 748 N N . GLN A 1 96 ? -15.325 3.702 5.654 1.00 97.25 96 GLN A N 1
ATOM 749 C CA . GLN A 1 96 ? -14.974 4.292 6.952 1.00 97.25 96 GLN A CA 1
ATOM 750 C C . GLN A 1 96 ? -13.973 3.443 7.757 1.00 97.25 96 GLN A C 1
ATOM 752 O O . GLN A 1 96 ? -13.086 3.995 8.402 1.00 97.25 96 GLN A O 1
ATOM 757 N N . VAL A 1 97 ? -14.075 2.111 7.698 1.00 98.44 97 VAL A N 1
ATOM 758 C CA . VAL A 1 97 ? -13.148 1.216 8.411 1.00 98.44 97 VAL A CA 1
ATOM 759 C C . VAL A 1 97 ? -11.761 1.284 7.774 1.00 98.44 97 VAL A C 1
ATOM 761 O O . VAL A 1 97 ? -10.762 1.439 8.479 1.00 98.44 97 VAL A O 1
ATOM 764 N N . ARG A 1 98 ? -11.707 1.266 6.435 1.00 98.44 98 ARG A N 1
ATOM 765 C CA . ARG A 1 98 ? -10.461 1.457 5.681 1.00 98.44 98 ARG A CA 1
ATOM 766 C C . ARG A 1 98 ? -9.818 2.810 5.982 1.00 98.44 98 ARG A C 1
ATOM 768 O O . ARG A 1 98 ? -8.605 2.883 6.143 1.00 98.44 98 ARG A O 1
ATOM 775 N N . MET A 1 99 ? -10.618 3.869 6.097 1.00 98.44 99 MET A N 1
ATOM 776 C CA . MET A 1 99 ? -10.139 5.217 6.409 1.00 98.44 99 MET A CA 1
ATOM 777 C C . MET A 1 99 ? -9.461 5.270 7.781 1.00 98.44 99 MET A C 1
ATOM 779 O O . MET A 1 99 ? -8.351 5.785 7.884 1.00 98.44 99 MET A O 1
ATOM 783 N N . GLU A 1 100 ? -10.075 4.694 8.817 1.00 98.38 100 GLU A N 1
ATOM 784 C CA . GLU A 1 100 ? -9.463 4.622 10.153 1.00 98.38 100 GLU A CA 1
ATOM 785 C C . GLU A 1 100 ? -8.175 3.787 10.149 1.00 98.38 100 GLU A C 1
ATOM 787 O O . GLU A 1 100 ? -7.196 4.172 10.784 1.00 98.38 100 GLU A O 1
ATOM 792 N N . ALA A 1 101 ? -8.125 2.694 9.378 1.00 98.50 101 ALA A N 1
ATOM 793 C CA . ALA A 1 101 ? -6.905 1.903 9.216 1.00 98.50 101 ALA A CA 1
ATOM 794 C C . ALA A 1 101 ? -5.771 2.705 8.554 1.00 98.50 101 ALA A C 1
ATOM 796 O O . ALA A 1 101 ? -4.627 2.644 9.003 1.00 98.50 101 ALA A O 1
ATOM 797 N N . ILE A 1 102 ? -6.082 3.483 7.512 1.00 98.56 102 ILE A N 1
ATOM 798 C CA . ILE A 1 102 ? -5.121 4.369 6.841 1.00 98.56 102 ILE A CA 1
ATOM 799 C C . ILE A 1 102 ? -4.575 5.413 7.822 1.00 98.56 102 ILE A C 1
ATOM 801 O O . ILE A 1 102 ? -3.360 5.599 7.899 1.00 98.56 102 ILE A O 1
ATOM 805 N N . LEU A 1 103 ? -5.455 6.074 8.583 1.00 98.19 103 LEU A N 1
ATOM 806 C CA . LEU A 1 103 ? -5.061 7.080 9.575 1.00 98.19 103 LEU A CA 1
ATOM 807 C C . LEU A 1 103 ? -4.170 6.471 10.665 1.00 98.19 103 LEU A C 1
ATOM 809 O O . LEU A 1 103 ? -3.122 7.033 10.980 1.00 98.19 103 LEU A O 1
ATOM 813 N N . ALA A 1 104 ? -4.535 5.290 11.172 1.00 98.00 104 ALA A N 1
ATOM 814 C CA . ALA A 1 104 ? -3.730 4.531 12.125 1.00 98.00 104 ALA A CA 1
ATOM 815 C C . ALA A 1 104 ? -2.333 4.198 11.574 1.00 98.00 104 ALA A C 1
ATOM 817 O O . ALA A 1 104 ? -1.329 4.416 12.250 1.00 98.00 104 ALA A O 1
ATOM 818 N N . CYS A 1 105 ? -2.245 3.738 10.322 1.00 98.00 105 CYS A N 1
ATOM 819 C CA . CYS A 1 105 ? -0.964 3.468 9.667 1.00 98.00 105 CYS A CA 1
ATOM 820 C C . CYS A 1 105 ? -0.112 4.737 9.510 1.00 98.00 105 CYS A C 1
ATOM 822 O O . CYS A 1 105 ? 1.103 4.681 9.680 1.00 98.00 105 CYS A O 1
ATOM 824 N N . GLY A 1 106 ? -0.738 5.885 9.231 1.00 96.69 106 GLY A N 1
ATOM 825 C CA . GLY A 1 106 ? -0.064 7.184 9.139 1.00 96.69 106 GLY A CA 1
ATOM 826 C C . GLY A 1 106 ? 0.606 7.637 10.441 1.00 96.69 106 GLY A C 1
ATOM 827 O O . GLY A 1 106 ? 1.587 8.375 10.406 1.00 96.69 106 GLY A O 1
ATOM 828 N N . GLN A 1 107 ? 0.100 7.172 11.584 1.00 95.25 107 GLN A N 1
ATOM 829 C CA . GLN A 1 107 ? 0.628 7.466 12.921 1.00 95.25 107 GLN A CA 1
ATOM 830 C C . GLN A 1 107 ? 1.634 6.413 13.415 1.00 95.25 107 GLN A C 1
ATOM 832 O O . GLN A 1 107 ? 2.153 6.519 14.525 1.00 95.25 107 GLN A O 1
ATOM 837 N N . SER A 1 108 ? 1.917 5.386 12.613 1.00 95.38 108 SER A N 1
ATOM 838 C CA . SER A 1 108 ? 2.872 4.332 12.950 1.00 95.38 108 SER A CA 1
ATOM 839 C C . SER A 1 108 ? 4.314 4.822 12.972 1.00 95.38 108 SER A C 1
ATOM 841 O O . SER A 1 108 ? 4.723 5.667 12.175 1.00 95.38 108 SER A O 1
ATOM 843 N N . THR A 1 109 ? 5.120 4.225 13.847 1.00 94.56 109 THR A N 1
ATOM 844 C CA . THR A 1 109 ? 6.586 4.330 13.817 1.00 94.56 109 THR A CA 1
ATOM 845 C C . THR A 1 109 ? 7.237 3.206 13.008 1.00 94.56 109 THR A C 1
ATOM 847 O O . THR A 1 109 ? 8.417 3.287 12.666 1.00 94.56 109 THR A O 1
ATOM 850 N N . ARG A 1 110 ? 6.473 2.162 12.660 1.00 94.31 110 ARG A N 1
ATOM 851 C CA . ARG A 1 110 ? 6.934 0.969 11.940 1.00 94.31 110 ARG A CA 1
ATOM 852 C C . ARG A 1 110 ? 6.817 1.201 10.430 1.00 94.31 110 ARG A C 1
ATOM 854 O O . ARG A 1 110 ? 5.689 1.295 9.946 1.00 94.31 110 ARG A O 1
ATOM 861 N N . PRO A 1 111 ? 7.927 1.227 9.665 1.00 93.88 111 PRO A N 1
ATOM 862 C CA . PRO A 1 111 ? 7.916 1.543 8.231 1.00 93.88 111 PRO A CA 1
ATOM 863 C C . PRO A 1 111 ? 6.961 0.686 7.389 1.00 93.88 111 PRO A C 1
ATOM 865 O O . PRO A 1 111 ? 6.410 1.150 6.396 1.00 93.88 111 PRO A O 1
ATOM 868 N N . GLY A 1 112 ? 6.756 -0.576 7.785 1.00 94.44 112 GLY A N 1
ATOM 869 C CA . GLY A 1 112 ? 5.881 -1.518 7.086 1.00 94.44 112 GLY A CA 1
ATOM 870 C C . GLY A 1 112 ? 4.402 -1.123 7.066 1.00 94.44 112 GLY A C 1
ATOM 871 O O . GLY A 1 112 ? 3.690 -1.546 6.155 1.00 94.44 112 GLY A O 1
ATOM 872 N N . ALA A 1 113 ? 3.949 -0.277 7.998 1.00 96.88 113 ALA A N 1
ATOM 873 C CA . ALA A 1 113 ? 2.549 0.133 8.095 1.00 96.88 113 ALA A CA 1
ATOM 874 C C . ALA A 1 113 ? 2.069 0.883 6.843 1.00 96.88 113 ALA A C 1
ATOM 876 O O . ALA A 1 113 ? 0.902 0.763 6.464 1.00 96.88 113 ALA A O 1
ATOM 877 N N . ILE A 1 114 ? 2.968 1.576 6.127 1.00 97.31 114 ILE A N 1
ATOM 878 C CA . ILE A 1 114 ? 2.604 2.245 4.871 1.00 97.31 114 ILE A CA 1
ATOM 879 C C . ILE A 1 114 ? 2.040 1.272 3.828 1.00 97.31 114 ILE A C 1
ATOM 881 O O . ILE A 1 114 ? 1.173 1.642 3.036 1.00 97.31 114 ILE A O 1
ATOM 885 N N . LYS A 1 115 ? 2.496 0.012 3.843 1.00 96.19 115 LYS A N 1
ATOM 886 C CA . LYS A 1 115 ? 2.027 -1.021 2.913 1.00 96.19 115 LYS A CA 1
ATOM 887 C C . LYS A 1 115 ? 0.562 -1.343 3.168 1.00 96.19 115 LYS A C 1
ATOM 889 O O . LYS A 1 115 ? -0.193 -1.511 2.219 1.00 96.19 115 LYS A O 1
ATOM 894 N N . LEU A 1 116 ? 0.149 -1.368 4.434 1.00 97.25 116 LEU A N 1
ATOM 895 C CA . LEU A 1 116 ? -1.236 -1.624 4.828 1.00 97.25 116 LEU A CA 1
ATOM 896 C C . LEU A 1 116 ? -2.146 -0.463 4.413 1.00 97.25 116 LEU A C 1
ATOM 898 O O . LEU A 1 116 ? -3.188 -0.692 3.805 1.00 97.25 116 LEU A O 1
ATOM 902 N N . ALA A 1 117 ? -1.710 0.784 4.625 1.00 97.62 117 ALA A N 1
ATOM 903 C CA . ALA A 1 117 ? -2.424 1.956 4.114 1.00 97.62 117 ALA A CA 1
ATOM 904 C C . ALA A 1 117 ? -2.581 1.910 2.583 1.00 97.62 117 ALA A C 1
ATOM 906 O O . ALA A 1 117 ? -3.642 2.232 2.053 1.00 97.62 117 ALA A O 1
ATOM 907 N N . ALA A 1 118 ? -1.541 1.472 1.867 1.00 96.38 118 ALA A N 1
ATOM 908 C CA . ALA A 1 118 ? -1.576 1.357 0.415 1.00 96.38 118 ALA A CA 1
ATOM 909 C C . ALA A 1 118 ? -2.564 0.280 -0.070 1.00 96.38 118 ALA A C 1
ATOM 911 O O . ALA A 1 118 ? -3.263 0.504 -1.055 1.00 96.38 118 ALA A O 1
ATOM 912 N N . GLN A 1 119 ? -2.698 -0.848 0.640 1.00 94.69 119 GLN A N 1
ATOM 913 C CA . GLN A 1 119 ? -3.692 -1.883 0.310 1.00 94.69 119 GLN A CA 1
ATOM 914 C C . GLN A 1 119 ? -5.121 -1.324 0.277 1.00 94.69 119 GLN A C 1
ATOM 916 O O . GLN A 1 119 ? -5.893 -1.667 -0.621 1.00 94.69 119 GLN A O 1
ATOM 921 N N . ALA A 1 120 ? -5.456 -0.420 1.203 1.00 95.94 120 ALA A N 1
ATOM 922 C CA . ALA A 1 120 ? -6.783 0.185 1.292 1.00 95.94 120 ALA A CA 1
ATOM 923 C C . ALA A 1 120 ? -7.172 1.019 0.059 1.00 95.94 120 ALA A C 1
ATOM 925 O O . ALA A 1 120 ? -8.362 1.166 -0.220 1.00 95.94 120 ALA A O 1
ATOM 926 N N . VAL A 1 121 ? -6.192 1.541 -0.689 1.00 94.50 121 VAL A N 1
ATOM 927 C CA . VAL A 1 121 ? -6.425 2.345 -1.902 1.00 94.50 121 VAL A CA 1
ATOM 928 C C . VAL A 1 121 ? -6.142 1.595 -3.203 1.00 94.50 121 VAL A C 1
ATOM 930 O O . VAL A 1 121 ? -6.551 2.058 -4.263 1.00 94.50 121 VAL A O 1
ATOM 933 N N . THR A 1 122 ? -5.445 0.456 -3.164 1.00 91.62 122 THR A N 1
ATOM 934 C CA . THR A 1 122 ? -5.120 -0.320 -4.376 1.00 91.62 122 THR A CA 1
ATOM 935 C C . THR A 1 122 ? -5.986 -1.553 -4.577 1.00 91.62 122 THR A C 1
ATOM 937 O O . THR A 1 122 ? -6.082 -2.042 -5.704 1.00 91.62 122 THR A O 1
ATOM 940 N N . ARG A 1 123 ? -6.614 -2.063 -3.512 1.00 92.44 123 ARG A N 1
ATOM 941 C CA . ARG A 1 123 ? -7.457 -3.271 -3.553 1.00 92.44 123 ARG A CA 1
ATOM 942 C C . ARG A 1 123 ? -8.951 -2.974 -3.480 1.00 92.44 123 ARG A C 1
ATOM 944 O O . ARG A 1 123 ? -9.747 -3.880 -3.697 1.00 92.44 123 ARG A O 1
ATOM 951 N N . HIS A 1 124 ? -9.326 -1.726 -3.199 1.00 94.25 124 HIS A N 1
ATOM 952 C CA . HIS A 1 124 ? -10.710 -1.319 -2.953 1.00 94.25 124 HIS A CA 1
ATOM 953 C C . HIS A 1 124 ? -11.063 -0.018 -3.679 1.00 94.25 124 HIS A C 1
ATOM 955 O O . HIS A 1 124 ? -10.168 0.782 -3.969 1.00 94.25 124 HIS A O 1
ATOM 961 N N . PRO A 1 125 ? -12.361 0.240 -3.933 1.00 91.31 125 PRO A N 1
ATOM 962 C CA . PRO A 1 125 ? -12.825 1.533 -4.414 1.00 91.31 125 PRO A CA 1
ATOM 963 C C . PRO A 1 125 ? -12.435 2.672 -3.469 1.00 91.31 125 PRO A C 1
ATOM 965 O O . PRO A 1 125 ? -12.442 2.529 -2.237 1.00 91.31 125 PRO A O 1
ATOM 968 N N . ARG A 1 126 ? -12.122 3.817 -4.073 1.00 88.94 126 ARG A N 1
ATOM 969 C CA . ARG A 1 126 ? -11.643 5.020 -3.397 1.00 88.94 126 ARG A CA 1
ATOM 970 C C . ARG A 1 126 ? -12.733 6.085 -3.406 1.00 88.94 126 ARG A C 1
ATOM 972 O O . ARG A 1 126 ? -13.422 6.258 -4.407 1.00 88.94 126 ARG A O 1
ATOM 979 N N . ASP A 1 127 ? -12.843 6.814 -2.305 1.00 90.81 127 ASP A N 1
ATOM 980 C CA . ASP A 1 127 ? -13.606 8.057 -2.224 1.00 90.81 127 ASP A CA 1
ATOM 981 C C . ASP A 1 127 ? -12.666 9.222 -1.872 1.00 90.81 127 ASP A C 1
ATOM 983 O O . ASP A 1 127 ? -11.484 9.026 -1.567 1.00 90.81 127 ASP A O 1
ATOM 987 N N . ARG A 1 128 ? -13.182 10.456 -1.918 1.00 92.75 128 ARG A N 1
ATOM 988 C CA . ARG A 1 128 ? -12.375 11.657 -1.646 1.00 92.75 128 ARG A CA 1
ATOM 989 C C . ARG A 1 128 ? -11.755 11.671 -0.241 1.00 92.75 128 ARG A C 1
ATOM 991 O O . ARG A 1 128 ? -10.702 12.273 -0.051 1.00 92.75 128 ARG A O 1
ATOM 998 N N . TRP A 1 129 ? -12.397 11.032 0.736 1.00 94.06 129 TRP A N 1
ATOM 999 C CA . TRP A 1 129 ? -11.960 11.014 2.131 1.00 94.06 129 TRP A CA 1
ATOM 1000 C C . TRP A 1 129 ? -10.855 9.988 2.347 1.00 94.06 129 TRP A C 1
ATOM 1002 O O . TRP A 1 129 ? -9.846 10.309 2.968 1.00 94.06 129 TRP A O 1
ATOM 1012 N N . ILE A 1 130 ? -10.995 8.799 1.757 1.00 96.81 130 ILE A N 1
ATOM 1013 C CA . ILE A 1 130 ? -9.938 7.788 1.667 1.00 96.81 130 ILE A CA 1
ATOM 1014 C C . ILE A 1 130 ? -8.700 8.371 0.986 1.00 96.81 130 ILE A C 1
ATOM 1016 O O . ILE A 1 130 ? -7.583 8.199 1.472 1.00 96.81 130 ILE A O 1
ATOM 1020 N N . ASP A 1 131 ? -8.889 9.108 -0.106 1.00 92.06 131 ASP A N 1
ATOM 1021 C CA . ASP A 1 131 ? -7.790 9.731 -0.840 1.00 92.06 131 ASP A CA 1
ATOM 1022 C C . ASP A 1 131 ? -7.058 10.784 -0.029 1.00 92.06 131 ASP A C 1
ATOM 1024 O O . ASP A 1 131 ? -5.822 10.836 -0.048 1.00 92.06 131 ASP A O 1
ATOM 1028 N N . TYR A 1 132 ? -7.816 11.609 0.685 1.00 94.44 132 TYR A N 1
ATOM 1029 C CA . TYR A 1 132 ? -7.260 12.601 1.583 1.00 94.44 132 TYR A CA 1
ATOM 1030 C C . TYR A 1 132 ? -6.518 11.938 2.749 1.00 94.44 132 TYR A C 1
ATOM 1032 O O . TYR A 1 132 ? -5.345 12.240 2.967 1.00 94.44 132 TYR A O 1
ATOM 1040 N N . ALA A 1 133 ? -7.144 10.974 3.431 1.00 97.19 133 ALA A N 1
ATOM 1041 C CA . ALA A 1 133 ? -6.544 10.229 4.534 1.00 97.19 133 ALA A CA 1
ATOM 1042 C C . ALA A 1 133 ? -5.253 9.521 4.106 1.00 97.19 133 ALA A C 1
ATOM 1044 O O . ALA A 1 133 ? -4.251 9.597 4.810 1.00 97.19 133 ALA A O 1
ATOM 1045 N N . PHE A 1 134 ? -5.240 8.892 2.927 1.00 97.69 134 PHE A N 1
ATOM 1046 C CA . PHE A 1 134 ? -4.051 8.215 2.409 1.00 97.69 134 PHE A CA 1
ATOM 1047 C C . PHE A 1 134 ? -2.932 9.201 2.093 1.00 97.69 134 PHE A C 1
ATOM 1049 O O . PHE A 1 134 ? -1.780 8.950 2.432 1.00 97.69 134 PHE A O 1
ATOM 1056 N N . THR A 1 135 ? -3.270 10.354 1.511 1.00 95.00 135 THR A N 1
ATOM 1057 C CA . THR A 1 135 ? -2.300 11.434 1.297 1.00 95.00 135 THR A CA 1
ATOM 1058 C C . THR A 1 135 ? -1.682 11.853 2.634 1.00 95.00 135 THR A C 1
ATOM 1060 O O . THR A 1 135 ? -0.464 11.810 2.778 1.00 95.00 135 THR A O 1
ATOM 1063 N N . GLN A 1 136 ? -2.506 12.154 3.644 1.00 95.81 136 GLN A N 1
ATOM 1064 C CA . GLN A 1 136 ? -2.026 12.533 4.976 1.00 95.81 136 GLN A CA 1
ATOM 1065 C C . GLN A 1 136 ? -1.171 11.443 5.630 1.00 95.81 136 GLN A C 1
ATOM 1067 O O . GLN A 1 136 ? -0.137 11.765 6.209 1.00 95.81 136 GLN A O 1
ATOM 1072 N N . ALA A 1 137 ? -1.556 10.171 5.507 1.00 97.31 137 ALA A N 1
ATOM 1073 C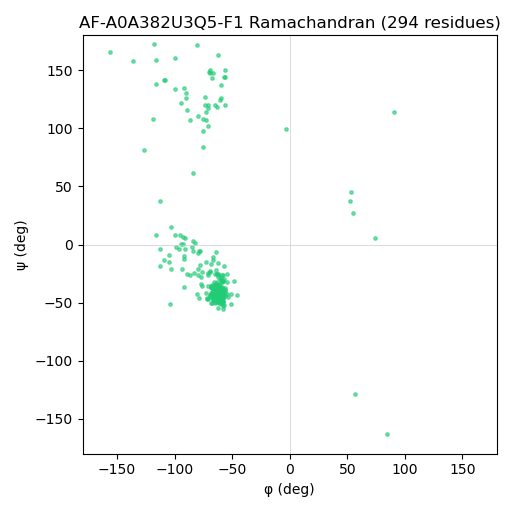 CA . ALA A 1 137 ? -0.801 9.050 6.056 1.00 97.31 137 ALA A CA 1
ATOM 1074 C C . ALA A 1 137 ? 0.587 8.918 5.414 1.00 97.31 137 ALA A C 1
ATOM 1076 O O . ALA A 1 137 ? 1.568 8.720 6.127 1.00 97.31 137 ALA A O 1
ATOM 1077 N N . VAL A 1 138 ? 0.691 9.085 4.089 1.00 95.62 138 VAL A N 1
ATOM 1078 C CA . VAL A 1 138 ? 1.983 9.069 3.383 1.00 95.62 138 VAL A CA 1
ATOM 1079 C C . VAL A 1 138 ? 2.903 10.178 3.891 1.00 95.62 138 VAL A C 1
ATOM 1081 O O . VAL A 1 138 ? 4.071 9.900 4.167 1.00 95.62 138 VAL A O 1
ATOM 1084 N N . PHE A 1 139 ? 2.388 11.402 4.041 1.00 93.12 139 PHE A N 1
ATOM 1085 C CA . PHE A 1 139 ? 3.178 12.541 4.521 1.00 93.12 139 PHE A CA 1
ATOM 1086 C C . PHE A 1 139 ? 3.593 12.386 5.991 1.00 93.12 139 PHE A C 1
ATOM 1088 O O . PHE A 1 139 ? 4.776 12.489 6.306 1.00 93.12 139 PHE A O 1
ATOM 1095 N N . HIS A 1 140 ? 2.660 12.084 6.898 1.00 94.44 140 HIS A N 1
ATOM 1096 C CA . HIS A 1 140 ? 2.964 11.971 8.332 1.00 94.44 140 HIS A CA 1
ATOM 1097 C C . HIS A 1 140 ? 3.932 10.824 8.647 1.00 94.44 140 HIS A C 1
ATOM 1099 O O . HIS A 1 140 ? 4.800 10.953 9.512 1.00 94.44 140 HIS A O 1
ATOM 1105 N N . HIS A 1 141 ? 3.823 9.714 7.919 1.00 95.94 141 HIS A N 1
ATOM 1106 C CA . HIS A 1 141 ? 4.650 8.533 8.139 1.00 95.94 141 HIS A CA 1
ATOM 1107 C C . HIS A 1 141 ? 6.008 8.598 7.408 1.00 95.94 141 HIS A C 1
ATOM 1109 O O . HIS A 1 141 ? 6.830 7.686 7.542 1.00 95.94 141 HIS A O 1
ATOM 1115 N N . GLU A 1 142 ? 6.279 9.660 6.636 1.00 91.75 142 GLU A N 1
ATOM 1116 C CA . GLU A 1 142 ? 7.443 9.760 5.741 1.00 91.75 142 GLU A CA 1
ATOM 1117 C C . GLU A 1 142 ? 8.779 9.510 6.436 1.00 91.75 142 GLU A C 1
ATOM 1119 O O . GLU A 1 142 ? 9.614 8.763 5.917 1.00 91.75 142 GLU A O 1
ATOM 1124 N N . ARG A 1 143 ? 8.955 10.063 7.641 1.00 93.44 143 ARG A N 1
ATOM 1125 C CA . ARG A 1 143 ? 10.174 9.897 8.447 1.00 93.44 143 ARG A CA 1
ATOM 1126 C C . ARG A 1 143 ? 10.519 8.432 8.752 1.00 93.44 143 ARG A C 1
ATOM 1128 O O . ARG A 1 143 ? 11.658 8.144 9.100 1.00 93.44 143 ARG A O 1
ATOM 1135 N N . HIS A 1 144 ? 9.558 7.517 8.620 1.00 94.88 144 HIS A N 1
ATOM 1136 C CA . HIS A 1 144 ? 9.736 6.088 8.868 1.00 94.88 144 HIS A CA 1
ATOM 1137 C C . HIS A 1 144 ? 9.836 5.282 7.568 1.00 94.88 144 HIS A C 1
ATOM 1139 O O . HIS A 1 144 ? 10.784 4.514 7.400 1.00 94.88 144 HIS A O 1
ATOM 1145 N N . TRP A 1 145 ? 8.891 5.444 6.634 1.00 92.69 145 TRP A N 1
ATOM 1146 C CA . TRP A 1 145 ? 8.859 4.591 5.440 1.00 92.69 145 TRP A CA 1
ATOM 1147 C C . TRP A 1 145 ? 9.909 4.966 4.395 1.00 92.69 145 TRP A C 1
ATOM 1149 O O . TRP A 1 145 ? 10.461 4.078 3.747 1.00 92.69 145 TRP A O 1
ATOM 1159 N N . ARG A 1 146 ? 10.219 6.256 4.224 1.00 84.38 146 ARG A N 1
ATOM 1160 C CA . ARG A 1 146 ? 11.083 6.706 3.125 1.00 84.38 146 ARG A CA 1
ATOM 1161 C C . ARG A 1 146 ? 12.551 6.306 3.313 1.00 84.38 146 ARG A C 1
ATOM 1163 O O . ARG A 1 146 ? 13.116 5.774 2.353 1.00 84.38 146 ARG A O 1
ATOM 1170 N N . PRO A 1 147 ? 13.175 6.491 4.494 1.00 79.50 147 PRO A N 1
ATOM 1171 C CA . PRO A 1 147 ? 14.523 5.976 4.730 1.00 79.50 147 PRO A CA 1
ATOM 1172 C C . PRO A 1 147 ? 14.565 4.452 4.601 1.00 79.50 147 PRO A C 1
ATOM 1174 O O . PRO A 1 147 ? 15.406 3.920 3.890 1.00 79.50 147 PRO A O 1
ATOM 1177 N N . ALA A 1 148 ? 13.588 3.744 5.181 1.00 80.44 148 ALA A N 1
ATOM 1178 C CA . ALA A 1 148 ? 13.532 2.287 5.096 1.00 80.44 148 ALA A CA 1
ATOM 1179 C C . ALA A 1 148 ? 13.412 1.777 3.649 1.00 80.44 148 ALA A C 1
ATOM 1181 O O . ALA A 1 148 ? 14.045 0.782 3.311 1.00 80.44 148 ALA A O 1
ATOM 1182 N N . LEU A 1 149 ? 12.643 2.456 2.791 1.00 75.62 149 LEU A N 1
ATOM 1183 C CA . LEU A 1 149 ? 12.546 2.129 1.364 1.00 75.62 149 LEU A CA 1
ATOM 1184 C C . LEU A 1 149 ? 13.871 2.389 0.637 1.00 75.62 149 LEU A C 1
ATOM 1186 O O . LEU A 1 149 ? 14.293 1.581 -0.182 1.00 75.62 149 LEU A O 1
ATOM 1190 N N . THR A 1 150 ? 14.528 3.512 0.937 1.00 68.69 150 THR A N 1
ATOM 1191 C CA . THR A 1 150 ? 15.786 3.914 0.284 1.00 68.69 150 THR A CA 1
ATOM 1192 C C . THR A 1 150 ? 16.943 2.987 0.660 1.00 68.69 150 THR A C 1
ATOM 1194 O O . THR A 1 150 ? 17.754 2.653 -0.197 1.00 68.69 150 THR A O 1
ATOM 1197 N N . ASP A 1 151 ? 16.973 2.524 1.909 1.00 73.75 151 ASP A N 1
ATOM 1198 C CA . ASP A 1 151 ? 17.991 1.610 2.436 1.00 73.75 151 ASP A CA 1
ATOM 1199 C C . ASP A 1 151 ? 17.682 0.128 2.133 1.00 73.75 151 ASP A C 1
ATOM 1201 O O . ASP A 1 151 ? 18.371 -0.758 2.631 1.00 73.75 151 ASP A O 1
ATOM 1205 N N . GLY A 1 152 ? 16.600 -0.172 1.401 1.00 65.56 152 GLY A N 1
ATOM 1206 C CA . GLY A 1 152 ? 16.188 -1.545 1.073 1.00 65.56 152 GLY A CA 1
ATOM 1207 C C . GLY A 1 152 ? 15.564 -2.347 2.228 1.00 65.56 152 GLY A C 1
ATOM 1208 O O . GLY A 1 152 ? 15.244 -3.519 2.059 1.00 65.56 152 GLY A O 1
ATOM 1209 N N . ARG A 1 153 ? 15.338 -1.736 3.398 1.00 78.06 153 ARG A N 1
ATOM 1210 C CA . ARG A 1 153 ? 14.698 -2.367 4.574 1.00 78.06 153 ARG A CA 1
ATOM 1211 C C . ARG A 1 153 ? 13.172 -2.464 4.465 1.00 78.06 153 ARG A C 1
ATOM 1213 O O . ARG A 1 153 ? 12.546 -3.204 5.221 1.00 78.06 153 ARG A O 1
ATOM 1220 N N . LEU A 1 154 ? 12.561 -1.698 3.563 1.00 79.38 154 LEU A N 1
ATOM 1221 C CA . LEU A 1 154 ? 11.134 -1.745 3.257 1.00 79.38 154 LEU A CA 1
ATOM 1222 C C . LEU A 1 154 ? 10.933 -2.132 1.794 1.00 79.38 154 LEU A C 1
ATOM 1224 O O . LEU A 1 154 ? 11.130 -1.316 0.901 1.00 79.38 154 LEU A O 1
ATOM 1228 N N . ASP A 1 155 ? 10.457 -3.354 1.583 1.00 74.50 155 ASP A N 1
ATOM 1229 C CA . ASP A 1 155 ? 10.075 -3.868 0.273 1.00 74.50 155 ASP A CA 1
ATOM 1230 C C . ASP A 1 155 ? 8.546 -4.025 0.155 1.00 74.50 155 ASP A C 1
ATOM 1232 O O . ASP A 1 155 ? 7.853 -4.404 1.114 1.00 74.50 155 ASP A O 1
ATOM 1236 N N . PHE A 1 156 ? 8.033 -3.709 -1.035 1.00 78.94 156 PHE A N 1
ATOM 1237 C CA . PHE A 1 156 ? 6.645 -3.908 -1.459 1.00 78.94 156 PHE A CA 1
ATOM 1238 C C . PHE A 1 156 ? 6.457 -5.218 -2.246 1.00 78.94 156 PHE A C 1
ATOM 1240 O O . PHE A 1 156 ? 5.323 -5.570 -2.579 1.00 78.94 156 PHE A O 1
ATOM 1247 N N . GLY A 1 157 ? 7.535 -5.957 -2.518 1.00 73.81 157 GLY A N 1
ATOM 1248 C CA . GLY A 1 157 ? 7.529 -7.214 -3.250 1.00 73.81 157 GLY A CA 1
ATOM 1249 C C . GLY A 1 157 ? 6.890 -7.043 -4.625 1.00 73.81 157 GLY A C 1
ATOM 1250 O O . GLY A 1 157 ? 7.204 -6.122 -5.379 1.00 73.81 157 GLY A O 1
ATOM 1251 N N . SER A 1 158 ? 5.928 -7.907 -4.940 1.00 68.38 158 SER A N 1
ATOM 1252 C CA . SER A 1 158 ? 5.167 -7.842 -6.191 1.00 68.38 158 SER A CA 1
ATOM 1253 C C . SER A 1 158 ? 4.047 -6.789 -6.198 1.00 68.38 158 SER A C 1
ATOM 1255 O O . SER A 1 158 ? 3.415 -6.593 -7.238 1.00 68.38 158 SER A O 1
ATOM 1257 N N . ASP A 1 159 ? 3.764 -6.098 -5.084 1.00 72.50 159 ASP A N 1
ATOM 1258 C CA . ASP A 1 159 ? 2.681 -5.102 -4.993 1.00 72.50 159 ASP A CA 1
ATOM 1259 C C . ASP A 1 159 ? 3.136 -3.720 -5.505 1.00 72.50 159 ASP A C 1
ATOM 1261 O O . ASP A 1 159 ? 3.157 -2.710 -4.798 1.00 72.50 159 ASP A O 1
ATOM 1265 N N . ILE A 1 160 ? 3.505 -3.674 -6.789 1.00 67.50 160 ILE A N 1
ATOM 1266 C CA . ILE A 1 160 ? 3.965 -2.456 -7.480 1.00 67.50 160 ILE A CA 1
ATOM 1267 C C . ILE A 1 160 ? 2.896 -1.358 -7.460 1.00 67.50 160 ILE A C 1
ATOM 1269 O O . ILE A 1 160 ? 3.221 -0.172 -7.413 1.00 67.50 160 ILE A O 1
ATOM 1273 N N . ARG A 1 161 ? 1.610 -1.733 -7.455 1.00 76.44 161 ARG A N 1
ATOM 1274 C CA . ARG A 1 161 ? 0.504 -0.772 -7.358 1.00 76.44 161 ARG A CA 1
ATOM 1275 C C . ARG A 1 161 ? 0.535 -0.037 -6.022 1.00 76.44 161 ARG A C 1
ATOM 1277 O O . ARG A 1 161 ? 0.367 1.181 -6.011 1.00 76.44 161 ARG A O 1
ATOM 1284 N N . ALA A 1 162 ? 0.767 -0.749 -4.918 1.00 86.19 162 ALA A N 1
ATOM 1285 C CA . ALA A 1 162 ? 0.898 -0.143 -3.595 1.00 86.19 162 ALA A CA 1
ATOM 1286 C C . ALA A 1 162 ? 2.101 0.803 -3.529 1.00 86.19 162 ALA A C 1
ATOM 1288 O O . ALA A 1 162 ? 1.964 1.931 -3.051 1.00 86.19 162 ALA A O 1
ATOM 1289 N N . LEU A 1 163 ? 3.241 0.382 -4.086 1.00 81.75 163 LEU A N 1
ATOM 1290 C CA . LEU A 1 163 ? 4.424 1.229 -4.201 1.00 81.75 163 LEU A CA 1
ATOM 1291 C C . LEU A 1 163 ? 4.095 2.509 -4.984 1.00 81.75 163 LEU A C 1
ATOM 1293 O O . LEU A 1 163 ? 4.240 3.608 -4.458 1.00 81.75 163 LEU A O 1
ATOM 1297 N N . ALA A 1 164 ? 3.564 2.386 -6.202 1.00 73.38 164 ALA A N 1
ATOM 1298 C CA . ALA A 1 164 ? 3.200 3.526 -7.039 1.00 73.38 164 ALA A CA 1
ATOM 1299 C C . ALA A 1 164 ? 2.213 4.482 -6.343 1.00 73.38 164 ALA A C 1
ATOM 1301 O O . ALA A 1 164 ? 2.374 5.698 -6.446 1.00 73.38 164 ALA A O 1
ATOM 1302 N N . ALA A 1 165 ? 1.234 3.960 -5.598 1.00 85.81 165 ALA A N 1
ATOM 1303 C CA . ALA A 1 165 ? 0.256 4.771 -4.879 1.00 85.81 165 ALA A CA 1
ATOM 1304 C C . ALA A 1 165 ? 0.900 5.650 -3.792 1.00 85.81 165 ALA A C 1
ATOM 1306 O O . ALA A 1 165 ? 0.638 6.852 -3.756 1.00 85.81 165 ALA A O 1
ATOM 1307 N N . VAL A 1 166 ? 1.759 5.080 -2.936 1.00 89.19 166 VAL A N 1
ATOM 1308 C CA . VAL A 1 166 ? 2.488 5.828 -1.885 1.00 89.19 166 VAL A CA 1
ATOM 1309 C C . VAL A 1 166 ? 3.323 6.939 -2.515 1.00 89.19 166 VAL A C 1
ATOM 1311 O O . VAL A 1 166 ? 3.298 8.099 -2.113 1.00 89.19 166 VAL A O 1
ATOM 1314 N N . LEU A 1 167 ? 4.022 6.571 -3.573 1.00 80.31 167 LEU A N 1
ATOM 1315 C CA . LEU A 1 167 ? 4.974 7.400 -4.279 1.00 80.31 167 LEU A CA 1
ATOM 1316 C C . LEU A 1 167 ? 4.340 8.577 -5.032 1.00 80.31 167 LEU A C 1
ATOM 1318 O O . LEU A 1 167 ? 4.888 9.680 -5.032 1.00 80.31 167 LEU A O 1
ATOM 1322 N N . GLN A 1 168 ? 3.157 8.382 -5.616 1.00 79.94 168 GLN A N 1
ATOM 1323 C CA . GLN A 1 168 ? 2.390 9.454 -6.254 1.00 79.94 168 GLN A CA 1
ATOM 1324 C C . GLN A 1 168 ? 2.012 10.573 -5.274 1.00 79.94 168 GLN A C 1
ATOM 1326 O O . GLN A 1 168 ? 1.989 11.737 -5.671 1.00 79.94 168 GLN A O 1
ATOM 1331 N N . LYS A 1 169 ? 1.741 10.257 -3.998 1.00 84.94 169 LYS A N 1
ATOM 1332 C CA . LYS A 1 169 ? 1.281 11.255 -3.015 1.00 84.94 169 LYS A CA 1
ATOM 1333 C C . LYS A 1 169 ? 2.355 12.254 -2.597 1.00 84.94 169 LYS A C 1
ATOM 1335 O O . LYS A 1 169 ? 2.014 13.376 -2.245 1.00 84.94 169 LYS A O 1
ATOM 1340 N N . ARG A 1 170 ? 3.631 11.878 -2.682 1.00 68.56 170 ARG A N 1
ATOM 1341 C CA . ARG A 1 170 ? 4.775 12.686 -2.227 1.00 68.56 170 ARG A CA 1
ATOM 1342 C C . ARG A 1 170 ? 5.416 13.531 -3.341 1.00 68.56 170 ARG A C 1
ATOM 1344 O O . ARG A 1 170 ? 6.385 14.241 -3.100 1.00 68.56 170 ARG A O 1
ATOM 1351 N N . GLY A 1 171 ? 4.878 13.453 -4.558 1.00 63.44 171 GLY A N 1
ATOM 1352 C CA . GLY A 1 171 ? 5.456 14.070 -5.747 1.00 63.44 171 GLY A CA 1
ATOM 1353 C C . GLY A 1 171 ? 6.410 13.108 -6.450 1.00 63.44 171 GLY A C 1
ATOM 1354 O O . GLY A 1 171 ? 7.473 12.751 -5.945 1.00 63.44 171 GLY A O 1
ATOM 1355 N N . SER A 1 172 ? 6.025 12.697 -7.655 1.00 61.41 172 SER A N 1
ATOM 1356 C CA . SER A 1 172 ? 6.713 11.674 -8.444 1.00 61.41 172 SER A CA 1
ATOM 1357 C C . SER A 1 172 ? 8.175 12.003 -8.764 1.00 61.41 172 SER A C 1
ATOM 1359 O O . SER A 1 172 ? 8.952 11.074 -8.938 1.00 61.41 172 SER A O 1
ATOM 1361 N N . ARG A 1 173 ? 8.582 13.281 -8.812 1.00 67.00 173 ARG A N 1
ATOM 1362 C CA . ARG A 1 173 ? 9.906 13.709 -9.314 1.00 67.00 173 ARG A CA 1
ATOM 1363 C C . ARG A 1 173 ? 11.096 13.291 -8.440 1.00 67.00 173 ARG A C 1
ATOM 1365 O O . ARG A 1 173 ? 12.031 12.693 -8.962 1.00 67.00 173 ARG A O 1
ATOM 1372 N N . ASP A 1 174 ? 11.071 13.547 -7.131 1.00 69.38 174 ASP A N 1
ATOM 1373 C CA . ASP A 1 174 ? 12.191 13.205 -6.223 1.00 69.38 174 ASP A CA 1
ATOM 1374 C C . ASP A 1 174 ? 12.474 11.706 -6.185 1.00 69.38 174 ASP A C 1
ATOM 1376 O O . ASP A 1 174 ? 13.611 11.222 -6.178 1.00 69.38 174 ASP A O 1
ATOM 1380 N N . LEU A 1 175 ? 11.391 10.954 -6.154 1.00 69.94 175 LEU A N 1
ATOM 1381 C CA . LEU A 1 175 ? 11.428 9.518 -6.202 1.00 69.94 175 LEU A CA 1
ATOM 1382 C C . LEU A 1 175 ? 11.878 9.018 -7.569 1.00 69.94 175 LEU A C 1
ATOM 1384 O O . LEU A 1 175 ? 12.687 8.104 -7.620 1.00 69.94 175 LEU A O 1
ATOM 1388 N N . LEU A 1 176 ? 11.352 9.571 -8.660 1.00 78.12 176 LEU A N 1
ATOM 1389 C CA . LEU A 1 176 ? 11.735 9.167 -10.007 1.00 78.12 176 LEU A CA 1
ATOM 1390 C C . LEU A 1 176 ? 13.240 9.345 -10.193 1.00 78.12 176 LEU A C 1
ATOM 1392 O O . LEU A 1 176 ? 13.902 8.428 -10.663 1.00 78.12 176 LEU A O 1
ATOM 1396 N N . ASN A 1 177 ? 13.805 10.439 -9.682 1.00 82.19 177 ASN A N 1
ATOM 1397 C CA . ASN A 1 177 ? 15.250 10.648 -9.636 1.00 82.19 177 ASN A CA 1
ATOM 1398 C C . ASN A 1 177 ? 15.973 9.578 -8.800 1.00 82.19 177 ASN A C 1
ATOM 1400 O O . ASN A 1 177 ? 17.013 9.064 -9.212 1.00 82.19 177 ASN A O 1
ATOM 1404 N N . THR A 1 178 ? 15.414 9.202 -7.647 1.00 76.44 178 THR A N 1
ATOM 1405 C CA . THR A 1 178 ? 15.976 8.153 -6.780 1.00 76.44 178 THR A CA 1
ATOM 1406 C C . THR A 1 178 ? 15.941 6.780 -7.455 1.00 76.44 178 THR A C 1
ATOM 1408 O O . THR A 1 178 ? 16.962 6.097 -7.500 1.00 76.44 178 THR A O 1
ATOM 1411 N N . LEU A 1 179 ? 14.803 6.393 -8.034 1.00 82.00 179 LEU A N 1
ATOM 1412 C CA . LEU A 1 179 ? 14.634 5.134 -8.754 1.00 82.00 179 LEU A CA 1
ATOM 1413 C C . LEU A 1 179 ? 15.528 5.086 -9.994 1.00 82.00 179 LEU A C 1
ATOM 1415 O O . LEU A 1 179 ? 16.168 4.068 -10.230 1.00 82.00 179 LEU A O 1
ATOM 1419 N N . LEU A 1 180 ? 15.638 6.182 -10.751 1.00 88.62 180 LEU A N 1
ATOM 1420 C CA . LEU A 1 180 ? 16.546 6.272 -11.897 1.00 88.62 180 LEU A CA 1
ATOM 1421 C C . LEU A 1 180 ? 18.008 6.100 -11.465 1.00 88.62 180 LEU A C 1
ATOM 1423 O O . LEU A 1 180 ? 18.764 5.407 -12.140 1.00 88.62 180 LEU A O 1
ATOM 1427 N N . ARG A 1 181 ? 18.416 6.680 -10.330 1.00 85.62 181 ARG A N 1
ATOM 1428 C CA . ARG A 1 181 ? 19.767 6.489 -9.782 1.00 85.62 181 ARG A CA 1
ATOM 1429 C C . ARG A 1 181 ? 20.011 5.035 -9.372 1.00 85.62 181 ARG A C 1
ATOM 1431 O O . ARG A 1 181 ? 21.031 4.472 -9.757 1.00 85.62 181 ARG A O 1
ATOM 1438 N N . LEU A 1 182 ? 19.076 4.418 -8.647 1.00 78.06 182 LEU A N 1
ATOM 1439 C CA . LEU A 1 182 ? 19.183 3.012 -8.238 1.00 78.06 182 LEU A CA 1
ATOM 1440 C C . LEU A 1 182 ? 19.202 2.072 -9.452 1.00 78.06 182 LEU A C 1
ATOM 1442 O O . LEU A 1 182 ? 20.028 1.170 -9.519 1.00 78.06 182 LEU A O 1
ATOM 1446 N N . ALA A 1 183 ? 18.368 2.328 -10.461 1.00 85.25 183 ALA A N 1
ATOM 1447 C CA . ALA A 1 183 ? 18.303 1.516 -11.673 1.00 85.25 183 ALA A CA 1
ATOM 1448 C C . ALA A 1 183 ? 19.592 1.551 -12.512 1.00 85.25 183 ALA A C 1
ATOM 1450 O O . ALA A 1 183 ? 19.853 0.593 -13.245 1.00 85.25 183 ALA A O 1
ATOM 1451 N N . LYS A 1 184 ? 20.401 2.617 -12.403 1.00 85.38 184 LYS A N 1
ATOM 1452 C CA . LYS A 1 184 ? 21.735 2.705 -13.024 1.00 85.38 184 LYS A CA 1
ATOM 1453 C C . LYS A 1 184 ? 22.819 1.969 -12.244 1.00 85.38 184 LYS A C 1
ATOM 1455 O O . LYS A 1 184 ? 23.811 1.573 -12.849 1.00 85.38 184 LYS A O 1
ATOM 1460 N N . SER A 1 185 ? 22.654 1.802 -10.931 1.00 79.75 185 SER A N 1
ATOM 1461 C CA . SER A 1 185 ? 23.684 1.196 -10.085 1.00 79.75 185 SER A CA 1
ATOM 1462 C C . SER A 1 185 ? 24.000 -0.237 -10.543 1.00 79.75 185 SER A C 1
ATOM 1464 O O . SER A 1 185 ? 23.066 -0.984 -10.872 1.00 79.75 185 SER A O 1
ATOM 1466 N N . PRO A 1 186 ? 25.280 -0.647 -10.601 1.00 75.31 186 PRO A N 1
ATOM 1467 C CA . PRO A 1 186 ? 25.656 -2.025 -10.906 1.00 75.31 186 PRO A CA 1
ATOM 1468 C C . PRO A 1 186 ? 25.320 -2.991 -9.758 1.00 75.31 186 PRO A C 1
ATOM 1470 O O . PRO A 1 186 ? 25.043 -4.154 -10.030 1.00 75.31 186 PRO A O 1
ATOM 1473 N N . ASP A 1 187 ? 25.230 -2.498 -8.519 1.00 75.69 187 ASP A N 1
ATOM 1474 C CA . ASP A 1 187 ? 25.161 -3.312 -7.291 1.00 75.69 187 ASP A CA 1
ATOM 1475 C C . ASP A 1 187 ? 23.755 -3.833 -6.949 1.00 75.69 187 ASP A C 1
ATOM 1477 O O . ASP A 1 187 ? 23.543 -4.480 -5.927 1.00 75.69 187 ASP A O 1
ATOM 1481 N N . ILE A 1 188 ? 22.767 -3.534 -7.793 1.00 72.44 188 ILE A N 1
ATOM 1482 C CA . ILE A 1 188 ? 21.381 -3.962 -7.597 1.00 72.44 188 ILE A CA 1
ATOM 1483 C C . ILE A 1 188 ? 21.154 -5.312 -8.275 1.00 72.44 188 ILE A C 1
ATOM 1485 O O . ILE A 1 188 ? 21.363 -5.439 -9.492 1.00 72.44 188 ILE A O 1
ATOM 1489 N N . ASP A 1 189 ? 20.656 -6.283 -7.507 1.00 77.94 189 ASP A N 1
ATOM 1490 C CA . ASP A 1 189 ? 20.264 -7.594 -8.018 1.00 77.94 189 ASP A CA 1
ATOM 1491 C C . ASP A 1 189 ? 19.120 -7.508 -9.049 1.00 77.94 189 ASP A C 1
ATOM 1493 O O . ASP A 1 189 ? 18.426 -6.497 -9.191 1.00 77.94 189 ASP A O 1
ATOM 1497 N N . LEU A 1 190 ? 18.924 -8.578 -9.821 1.00 73.31 190 LEU A N 1
ATOM 1498 C CA . LEU A 1 190 ? 17.974 -8.576 -10.934 1.00 73.31 190 LEU A CA 1
ATOM 1499 C C . LEU A 1 190 ? 16.509 -8.419 -10.482 1.00 73.31 190 LEU A C 1
ATOM 1501 O O . LEU A 1 190 ? 15.736 -7.736 -11.157 1.00 73.31 190 LEU A O 1
ATOM 1505 N N . ALA A 1 191 ? 16.127 -9.020 -9.353 1.00 70.50 191 ALA A N 1
ATOM 1506 C CA . ALA A 1 191 ? 14.753 -8.998 -8.858 1.00 70.50 191 ALA A CA 1
ATOM 1507 C C . ALA A 1 191 ? 14.378 -7.605 -8.333 1.00 70.50 191 ALA A C 1
ATOM 1509 O O . ALA A 1 191 ? 13.359 -7.036 -8.740 1.00 70.50 191 ALA A O 1
ATOM 1510 N N . ALA A 1 192 ? 15.249 -7.005 -7.521 1.00 70.38 192 ALA A N 1
ATOM 1511 C CA . ALA A 1 192 ? 15.124 -5.627 -7.065 1.00 70.38 192 ALA A CA 1
ATOM 1512 C C . ALA A 1 192 ? 15.081 -4.662 -8.258 1.00 70.38 192 ALA A C 1
ATOM 1514 O O . ALA A 1 192 ? 14.235 -3.766 -8.322 1.00 70.38 192 ALA A O 1
ATOM 1515 N N . ARG A 1 193 ? 15.92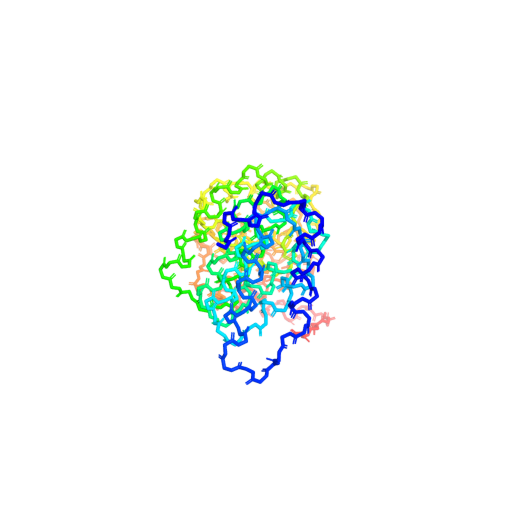8 -4.886 -9.270 1.00 82.69 193 ARG A N 1
ATOM 1516 C CA . ARG A 1 193 ? 15.960 -4.061 -10.483 1.00 82.69 193 ARG A CA 1
ATOM 1517 C C . ARG A 1 193 ? 14.657 -4.120 -11.279 1.00 82.69 193 ARG A C 1
ATOM 1519 O O . ARG A 1 193 ? 14.203 -3.082 -11.761 1.00 82.69 193 ARG A O 1
ATOM 1526 N N . HIS A 1 194 ? 14.025 -5.291 -11.389 1.00 80.44 194 HIS A N 1
ATOM 1527 C CA . HIS A 1 194 ? 12.696 -5.422 -11.997 1.00 80.44 194 HIS A CA 1
ATOM 1528 C C . HIS A 1 194 ? 11.655 -4.568 -11.260 1.00 80.44 194 HIS A C 1
ATOM 1530 O O . HIS A 1 194 ? 10.895 -3.834 -11.897 1.00 80.44 194 HIS A O 1
ATOM 1536 N N . GLY A 1 195 ? 11.647 -4.613 -9.924 1.00 71.38 195 GLY A N 1
ATOM 1537 C CA . GLY A 1 195 ? 10.766 -3.784 -9.097 1.00 71.38 195 GLY A CA 1
ATOM 1538 C C . GLY A 1 195 ? 10.984 -2.287 -9.328 1.00 71.38 195 GLY A C 1
ATOM 1539 O O . GLY A 1 195 ? 10.023 -1.543 -9.532 1.00 71.38 195 GLY A O 1
ATOM 1540 N N . ILE A 1 196 ? 12.246 -1.853 -9.395 1.00 81.81 196 ILE A N 1
ATOM 1541 C CA . ILE A 1 196 ? 12.610 -0.452 -9.644 1.00 81.81 196 ILE A CA 1
ATOM 1542 C C . ILE A 1 196 ? 12.134 0.004 -11.027 1.00 81.81 196 ILE A C 1
ATOM 1544 O O . ILE A 1 196 ? 11.500 1.056 -11.127 1.00 81.81 196 ILE A O 1
ATOM 1548 N N . PHE A 1 197 ? 12.386 -0.769 -12.090 1.00 88.69 197 PHE A N 1
ATOM 1549 C CA . PHE A 1 197 ? 11.927 -0.401 -13.432 1.00 88.69 197 PHE A CA 1
ATOM 1550 C C . PHE A 1 197 ? 10.406 -0.348 -13.530 1.00 88.69 197 PHE A C 1
ATOM 1552 O O . PHE A 1 197 ? 9.881 0.588 -14.127 1.00 88.69 197 PHE A O 1
ATOM 1559 N N . ASN A 1 198 ? 9.692 -1.277 -12.895 1.00 81.88 198 ASN A N 1
ATOM 1560 C CA . ASN A 1 198 ? 8.235 -1.214 -12.808 1.00 81.88 198 ASN A CA 1
ATOM 1561 C C . ASN A 1 198 ? 7.765 0.034 -12.044 1.00 81.88 198 ASN A C 1
ATOM 1563 O O . ASN A 1 198 ? 6.801 0.678 -12.458 1.00 81.88 198 ASN A O 1
ATOM 1567 N N . GLY A 1 199 ? 8.466 0.428 -10.977 1.00 75.69 199 GLY A N 1
ATOM 1568 C CA . GLY A 1 199 ? 8.221 1.677 -10.256 1.00 75.69 199 GLY A CA 1
ATOM 1569 C C . GLY A 1 199 ? 8.386 2.908 -11.150 1.00 75.69 199 GLY A C 1
ATOM 1570 O O . GLY A 1 199 ? 7.462 3.716 -11.253 1.00 75.69 199 GLY A O 1
ATOM 1571 N N . ILE A 1 200 ? 9.515 3.013 -11.864 1.00 85.06 200 ILE A N 1
ATOM 1572 C CA . ILE A 1 200 ? 9.783 4.089 -12.836 1.00 85.06 200 ILE A CA 1
ATOM 1573 C C . ILE A 1 200 ? 8.703 4.105 -13.914 1.00 85.06 200 ILE A C 1
ATOM 1575 O O . ILE A 1 200 ? 8.120 5.149 -14.193 1.00 85.06 200 ILE A O 1
ATOM 1579 N N . ALA A 1 201 ? 8.399 2.949 -14.500 1.00 85.75 201 ALA A N 1
ATOM 1580 C CA . ALA A 1 201 ? 7.460 2.839 -15.603 1.00 85.75 201 ALA A CA 1
ATOM 1581 C C . ALA A 1 201 ? 6.004 3.107 -15.174 1.00 85.75 201 ALA A C 1
ATOM 1583 O O . ALA A 1 201 ? 5.185 3.516 -16.000 1.00 85.75 201 ALA A O 1
ATOM 1584 N N . SER A 1 202 ? 5.682 2.947 -13.887 1.00 76.94 202 SER A N 1
ATOM 1585 C CA . SER A 1 202 ? 4.360 3.252 -13.323 1.00 76.94 202 SER A CA 1
ATOM 1586 C C . SER A 1 202 ? 4.124 4.751 -13.124 1.00 76.94 202 SER A C 1
ATOM 1588 O O . SER A 1 202 ? 2.995 5.211 -13.283 1.00 76.94 202 SER A O 1
ATOM 1590 N N . ILE A 1 203 ? 5.165 5.522 -12.792 1.00 74.19 203 ILE A N 1
ATOM 1591 C CA . ILE A 1 203 ? 5.033 6.948 -12.432 1.00 74.19 203 ILE A CA 1
ATOM 1592 C C . ILE A 1 203 ? 5.661 7.914 -13.444 1.00 74.19 203 ILE A C 1
ATOM 1594 O O . ILE A 1 203 ? 5.352 9.103 -13.421 1.00 74.19 203 ILE A O 1
ATOM 1598 N N . GLY A 1 204 ? 6.562 7.429 -14.300 1.00 80.88 204 GLY A N 1
ATOM 1599 C CA . GLY A 1 204 ? 7.335 8.248 -15.229 1.00 80.88 204 GLY A CA 1
ATOM 1600 C C . GLY A 1 204 ? 6.479 8.836 -16.347 1.00 80.88 204 GLY A C 1
ATOM 1601 O O . GLY A 1 204 ? 5.472 8.240 -16.758 1.00 80.88 204 GLY A O 1
ATOM 1602 N N . SER A 1 205 ? 6.881 10.007 -16.843 1.00 83.94 205 SER A N 1
ATOM 1603 C CA . SER A 1 205 ? 6.353 10.591 -18.078 1.00 83.94 205 SER A CA 1
ATOM 1604 C C . SER A 1 205 ? 7.039 9.953 -19.299 1.00 83.94 205 SER A C 1
ATOM 1606 O O . SER A 1 205 ? 8.032 9.235 -19.135 1.00 83.94 205 SER A O 1
ATOM 1608 N N . PRO A 1 206 ? 6.580 10.225 -20.536 1.00 89.50 206 PRO A N 1
ATOM 1609 C CA . PRO A 1 206 ? 7.262 9.772 -21.751 1.00 89.50 206 PRO A CA 1
ATOM 1610 C C . PRO A 1 206 ? 8.774 10.050 -21.770 1.00 89.50 206 PRO A C 1
ATOM 1612 O O . PRO A 1 206 ? 9.534 9.252 -22.319 1.00 89.50 206 PRO A O 1
ATOM 1615 N N . ASN A 1 207 ? 9.226 11.135 -21.134 1.00 90.44 207 ASN A N 1
ATOM 1616 C CA . ASN A 1 207 ? 10.643 11.485 -21.066 1.00 90.44 207 ASN A CA 1
ATOM 1617 C C . ASN A 1 207 ? 11.431 10.564 -20.130 1.00 90.44 207 ASN A C 1
ATOM 1619 O O . ASN A 1 207 ? 12.520 10.125 -20.487 1.00 90.44 207 ASN A O 1
ATOM 1623 N N . GLU A 1 208 ? 10.902 10.194 -18.965 1.00 89.25 208 GLU A N 1
ATOM 1624 C CA . GLU A 1 208 ? 11.610 9.254 -18.089 1.00 89.25 208 GLU A CA 1
ATOM 1625 C C . GLU A 1 208 ? 11.501 7.809 -18.576 1.00 89.25 208 GLU A C 1
ATOM 1627 O O . GLU A 1 208 ? 12.447 7.039 -18.407 1.00 89.25 208 GLU A O 1
ATOM 1632 N N . LEU A 1 209 ? 10.419 7.458 -19.283 1.00 93.44 209 LEU A N 1
ATOM 1633 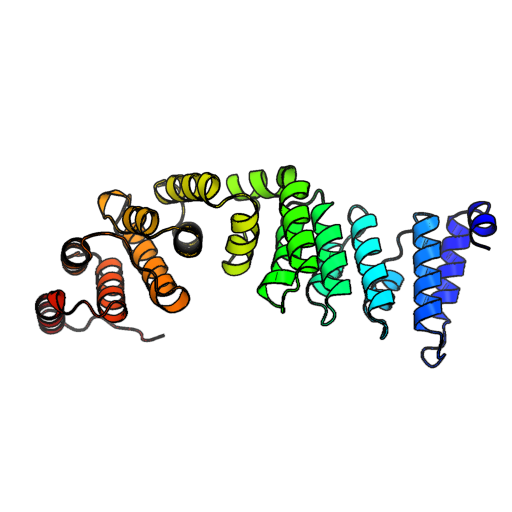C CA . LEU A 1 209 ? 10.364 6.197 -20.027 1.00 93.44 209 LEU A CA 1
ATOM 1634 C C . LEU A 1 209 ? 11.452 6.144 -21.108 1.00 93.44 209 LEU A C 1
ATOM 1636 O O . LEU A 1 209 ? 12.080 5.105 -21.293 1.00 93.44 209 LEU A O 1
ATOM 1640 N N . ARG A 1 210 ? 11.729 7.268 -21.786 1.00 95.19 210 ARG A N 1
ATOM 1641 C CA . ARG A 1 210 ? 12.852 7.378 -22.731 1.00 95.19 210 ARG A CA 1
ATOM 1642 C C . ARG A 1 210 ? 14.192 7.149 -22.043 1.00 95.19 210 ARG A C 1
ATOM 1644 O O . ARG A 1 210 ? 15.037 6.453 -22.601 1.00 95.19 210 ARG A O 1
ATOM 1651 N N . VAL A 1 211 ? 14.385 7.674 -20.836 1.00 94.56 211 VAL A N 1
ATOM 1652 C CA . VAL A 1 211 ? 15.636 7.479 -20.091 1.00 94.56 211 VAL A CA 1
ATOM 1653 C C . VAL A 1 211 ? 15.927 5.991 -19.868 1.00 94.56 211 VAL A C 1
ATOM 1655 O O . VAL A 1 211 ? 17.026 5.557 -20.204 1.00 94.56 211 VAL A O 1
ATOM 1658 N N . ILE A 1 212 ? 14.957 5.205 -19.385 1.00 95.00 212 ILE A N 1
ATOM 1659 C CA . ILE A 1 212 ? 15.142 3.756 -19.149 1.00 95.00 212 ILE A CA 1
ATOM 1660 C C . ILE A 1 212 ? 15.039 2.892 -20.411 1.00 95.00 212 ILE A C 1
ATOM 1662 O O . ILE A 1 212 ? 15.263 1.692 -20.348 1.00 95.00 212 ILE A O 1
ATOM 1666 N N . PHE A 1 213 ? 14.649 3.466 -21.547 1.00 96.19 213 PHE A N 1
ATOM 1667 C CA . PHE A 1 213 ? 14.617 2.765 -22.831 1.00 96.19 213 PHE A CA 1
ATOM 1668 C C . PHE A 1 213 ? 15.973 2.826 -23.552 1.00 96.19 213 PHE A C 1
ATOM 1670 O O . PHE A 1 213 ? 16.312 1.956 -24.356 1.00 96.19 213 PHE A O 1
ATOM 1677 N N . ASN A 1 214 ? 16.768 3.860 -23.272 1.00 94.75 214 ASN A N 1
ATOM 1678 C CA . ASN A 1 214 ? 18.053 4.071 -23.921 1.00 94.75 214 ASN A CA 1
ATOM 1679 C C . ASN A 1 214 ? 19.106 3.072 -23.417 1.00 94.75 214 ASN A C 1
ATOM 1681 O O . ASN A 1 214 ? 19.405 3.027 -22.226 1.00 94.75 214 ASN A O 1
ATOM 1685 N N . ARG A 1 215 ? 19.772 2.363 -24.342 1.00 93.12 215 ARG A N 1
ATOM 1686 C CA . ARG A 1 215 ? 20.861 1.405 -24.047 1.00 93.12 215 ARG A CA 1
ATOM 1687 C C . ARG A 1 215 ? 21.890 1.951 -23.047 1.00 93.12 215 ARG A C 1
ATOM 1689 O O . ARG A 1 215 ? 22.280 1.242 -22.129 1.00 93.12 215 ARG A O 1
ATOM 1696 N N . ASN A 1 216 ? 22.291 3.212 -23.208 1.00 93.00 216 ASN A N 1
ATOM 1697 C CA . ASN A 1 216 ? 23.351 3.853 -22.419 1.00 93.00 216 ASN A CA 1
ATOM 1698 C C . ASN A 1 216 ? 22.989 4.047 -20.935 1.00 93.00 216 ASN A C 1
ATOM 1700 O O . ASN A 1 216 ? 23.846 4.420 -20.140 1.00 93.00 216 ASN A O 1
ATOM 1704 N N . PHE A 1 217 ? 21.727 3.838 -20.555 1.00 93.88 217 PHE A N 1
ATOM 1705 C CA . PHE A 1 217 ? 21.301 3.868 -19.161 1.00 93.88 217 PHE A CA 1
ATOM 1706 C C . PHE A 1 217 ? 21.693 2.593 -18.397 1.00 93.88 217 PHE A C 1
ATOM 1708 O O . PHE A 1 217 ? 21.799 2.624 -17.172 1.00 93.88 217 PHE A O 1
ATOM 1715 N N . HIS A 1 218 ? 21.895 1.474 -19.096 1.00 94.00 218 HIS A N 1
ATOM 1716 C CA . HIS A 1 218 ? 22.009 0.161 -18.472 1.00 94.00 218 HIS A CA 1
ATOM 1717 C C . HIS A 1 218 ? 23.467 -0.282 -18.318 1.00 94.00 218 HIS A C 1
ATOM 1719 O O . HIS A 1 218 ? 24.215 -0.236 -19.294 1.00 94.00 218 HIS A O 1
ATOM 1725 N N . PRO A 1 219 ? 23.863 -0.798 -17.139 1.00 90.44 219 PRO A N 1
ATOM 1726 C CA . PRO A 1 219 ? 25.210 -1.327 -16.929 1.00 90.44 219 PRO A CA 1
ATOM 1727 C C . PRO A 1 219 ? 25.472 -2.628 -17.704 1.00 90.44 219 PRO A C 1
ATOM 1729 O O . PRO A 1 219 ? 26.621 -2.966 -17.965 1.00 90.44 219 PRO A O 1
ATOM 1732 N N . ASN A 1 220 ? 24.424 -3.380 -18.061 1.00 91.56 220 ASN A N 1
ATOM 1733 C CA . ASN A 1 220 ? 24.529 -4.651 -18.777 1.00 91.56 220 ASN A CA 1
ATOM 1734 C C . ASN A 1 220 ? 23.234 -4.982 -19.559 1.00 91.56 220 ASN A C 1
ATOM 1736 O O . ASN A 1 220 ? 22.186 -4.370 -19.310 1.00 91.56 220 ASN A O 1
ATOM 1740 N N . PRO A 1 221 ? 23.274 -5.953 -20.497 1.00 92.94 221 PRO A N 1
ATOM 1741 C CA . PRO A 1 221 ? 22.103 -6.365 -21.278 1.00 92.94 221 PRO A CA 1
ATOM 1742 C C . PRO A 1 221 ? 20.925 -6.876 -20.439 1.00 92.94 221 PRO A C 1
ATOM 1744 O O . PRO A 1 221 ? 19.776 -6.677 -20.824 1.00 92.94 221 PRO A O 1
ATOM 1747 N N . GLN A 1 222 ? 21.181 -7.497 -19.284 1.00 91.81 222 GLN A N 1
ATOM 1748 C CA . GLN A 1 222 ? 20.144 -8.001 -18.379 1.00 91.81 222 GLN A CA 1
ATOM 1749 C C . GLN A 1 222 ? 19.320 -6.851 -17.782 1.00 91.81 222 GLN A C 1
ATOM 1751 O O . GLN A 1 222 ? 18.092 -6.907 -17.768 1.00 91.81 222 GLN A O 1
ATOM 1756 N N . SER A 1 223 ? 19.982 -5.769 -17.363 1.00 93.00 223 SER A N 1
ATOM 1757 C CA . SER A 1 223 ? 19.332 -4.535 -16.912 1.00 93.00 223 SER A CA 1
ATOM 1758 C C . SER A 1 223 ? 18.499 -3.899 -18.026 1.00 93.00 223 SER A C 1
ATOM 1760 O O . SER A 1 223 ? 17.376 -3.459 -17.781 1.00 93.00 223 SER A O 1
ATOM 1762 N N . GLN A 1 224 ? 19.002 -3.897 -19.263 1.00 95.38 224 GLN A N 1
ATOM 1763 C CA . GLN A 1 224 ? 18.230 -3.399 -20.400 1.00 95.38 224 GLN A CA 1
ATOM 1764 C C . GLN A 1 224 ? 16.989 -4.265 -20.654 1.00 95.38 224 GLN A C 1
ATOM 1766 O O . GLN A 1 224 ? 15.889 -3.737 -20.804 1.00 95.38 224 GLN A O 1
ATOM 1771 N N . ALA A 1 225 ? 17.131 -5.593 -20.640 1.00 94.25 225 ALA A N 1
ATOM 1772 C CA . ALA A 1 225 ? 16.020 -6.518 -20.846 1.00 94.25 225 ALA A CA 1
ATOM 1773 C C . ALA A 1 225 ? 14.916 -6.338 -19.790 1.00 94.25 225 ALA A C 1
ATOM 1775 O O . ALA A 1 225 ? 13.735 -6.322 -20.141 1.00 94.25 225 ALA A O 1
ATOM 1776 N N . ALA A 1 226 ? 15.298 -6.141 -18.525 1.00 91.44 226 ALA A N 1
ATOM 1777 C CA . ALA A 1 226 ? 14.392 -5.835 -17.422 1.00 91.44 226 ALA A CA 1
ATOM 1778 C C . ALA A 1 226 ? 13.570 -4.558 -17.660 1.00 91.44 226 ALA A C 1
ATOM 1780 O O . ALA A 1 226 ? 12.357 -4.536 -17.439 1.00 91.44 226 ALA A O 1
ATOM 1781 N N . ALA A 1 227 ? 14.213 -3.496 -18.148 1.00 95.31 227 ALA A N 1
ATOM 1782 C CA . ALA A 1 227 ? 13.532 -2.243 -18.450 1.00 95.31 227 ALA A CA 1
ATOM 1783 C C . ALA A 1 227 ? 12.546 -2.380 -19.616 1.00 95.31 227 ALA A C 1
ATOM 1785 O O . ALA A 1 227 ? 11.441 -1.845 -19.543 1.00 95.31 227 ALA A O 1
ATOM 1786 N N . LEU A 1 228 ? 12.894 -3.144 -20.660 1.00 95.69 228 LEU A N 1
ATOM 1787 C CA . LEU A 1 228 ? 11.980 -3.416 -21.776 1.00 95.69 228 LEU A CA 1
ATOM 1788 C C . LEU A 1 228 ? 10.724 -4.177 -21.322 1.00 95.69 228 LEU A C 1
ATOM 1790 O O . LEU A 1 228 ? 9.628 -3.880 -21.799 1.00 95.69 228 LEU A O 1
ATOM 1794 N N . VAL A 1 229 ? 10.854 -5.104 -20.364 1.00 92.12 229 VAL A N 1
ATOM 1795 C CA . VAL A 1 229 ? 9.700 -5.789 -19.754 1.00 92.12 229 VAL A CA 1
ATOM 1796 C C . VAL A 1 229 ? 8.799 -4.794 -19.020 1.00 92.12 229 VAL A C 1
ATOM 1798 O O . VAL A 1 229 ? 7.585 -4.801 -19.231 1.00 92.12 229 VAL A O 1
ATOM 1801 N N . ALA A 1 230 ? 9.374 -3.901 -18.210 1.00 89.06 230 ALA A N 1
ATOM 1802 C CA . ALA A 1 230 ? 8.604 -2.868 -17.515 1.00 89.06 230 ALA A CA 1
ATOM 1803 C C . ALA A 1 230 ? 7.887 -1.922 -18.498 1.00 89.06 230 ALA A C 1
ATOM 1805 O O . ALA A 1 230 ? 6.712 -1.609 -18.316 1.00 89.06 230 ALA A O 1
ATOM 1806 N N . LEU A 1 231 ? 8.558 -1.521 -19.584 1.00 93.81 231 LEU A N 1
ATOM 1807 C CA . LEU A 1 231 ? 7.977 -0.682 -20.637 1.00 93.81 231 LEU A CA 1
ATOM 1808 C C . LEU A 1 231 ? 6.822 -1.370 -21.369 1.00 93.81 231 LEU A C 1
ATOM 1810 O O . LEU A 1 231 ? 5.830 -0.709 -21.677 1.00 93.81 231 LEU A O 1
ATOM 1814 N N . ARG A 1 232 ? 6.916 -2.683 -21.608 1.00 90.94 232 ARG A N 1
ATOM 1815 C CA . ARG A 1 232 ? 5.821 -3.474 -22.189 1.00 90.94 232 ARG A CA 1
ATOM 1816 C C . ARG A 1 232 ? 4.597 -3.448 -21.278 1.00 90.94 232 ARG A C 1
ATOM 1818 O O . ARG A 1 232 ? 3.515 -3.084 -21.720 1.00 90.94 232 ARG A O 1
ATOM 1825 N N . ASN A 1 233 ? 4.787 -3.746 -19.993 1.00 81.81 233 ASN A N 1
ATOM 1826 C CA . ASN A 1 233 ? 3.702 -3.750 -19.009 1.00 81.81 233 ASN A CA 1
ATOM 1827 C C . ASN A 1 233 ? 3.040 -2.364 -18.885 1.00 81.81 233 ASN A C 1
ATOM 1829 O O . ASN A 1 233 ? 1.821 -2.252 -18.734 1.00 81.81 233 ASN A O 1
ATOM 1833 N N . THR A 1 234 ? 3.828 -1.290 -18.982 1.00 82.25 234 THR A N 1
ATOM 1834 C CA . THR A 1 234 ? 3.323 0.090 -19.005 1.00 82.25 234 THR A CA 1
ATOM 1835 C C . THR A 1 234 ? 2.556 0.421 -20.281 1.00 82.25 234 THR A C 1
ATOM 1837 O O . THR A 1 234 ? 1.553 1.131 -20.208 1.00 82.25 234 THR A O 1
ATOM 1840 N N . ALA A 1 235 ? 2.974 -0.095 -21.436 1.00 83.44 235 ALA A N 1
ATOM 1841 C CA . ALA A 1 235 ? 2.252 0.098 -22.688 1.00 83.44 235 ALA A CA 1
ATOM 1842 C C . ALA A 1 235 ? 0.835 -0.481 -22.602 1.00 83.44 235 ALA A C 1
ATOM 1844 O O . ALA A 1 235 ? -0.122 0.220 -22.928 1.00 83.44 235 ALA A O 1
ATOM 1845 N N . SER A 1 236 ? 0.698 -1.693 -22.055 1.00 75.81 236 SER A N 1
ATOM 1846 C CA . SER A 1 236 ? -0.601 -2.348 -21.888 1.00 75.81 236 SER A CA 1
ATOM 1847 C C . SER A 1 236 ? -1.468 -1.689 -20.806 1.00 75.81 236 SER A C 1
ATOM 1849 O O . SER A 1 236 ? -2.683 -1.614 -20.953 1.00 75.81 236 SER A O 1
ATOM 1851 N N . SER A 1 237 ? -0.867 -1.200 -19.712 1.00 75.06 237 SER A N 1
ATOM 1852 C CA . SER A 1 237 ? -1.619 -0.681 -18.552 1.00 75.06 237 SER A CA 1
ATOM 1853 C C . SER A 1 237 ? -1.920 0.820 -18.590 1.00 75.06 237 SER A C 1
ATOM 1855 O O . SER A 1 237 ? -2.977 1.238 -18.124 1.00 75.06 237 SER A O 1
ATOM 1857 N N . ARG A 1 238 ? -1.004 1.648 -19.110 1.00 79.75 238 ARG A N 1
ATOM 1858 C CA . ARG A 1 238 ? -1.124 3.119 -19.134 1.00 79.75 238 ARG A CA 1
ATOM 1859 C C . ARG A 1 238 ? -1.361 3.685 -20.533 1.00 79.75 238 ARG A C 1
ATOM 1861 O O . ARG A 1 238 ? -1.688 4.862 -20.636 1.00 79.75 238 ARG A O 1
ATOM 1868 N N . ASN A 1 239 ? -1.169 2.893 -21.592 1.00 81.50 239 ASN A N 1
ATOM 1869 C CA . ASN A 1 239 ? -1.172 3.361 -22.982 1.00 81.50 239 ASN A CA 1
ATOM 1870 C C . ASN A 1 239 ? -0.209 4.550 -23.223 1.00 81.50 239 ASN A C 1
ATOM 1872 O O . ASN A 1 239 ? -0.506 5.480 -23.971 1.00 81.50 239 ASN A O 1
ATOM 1876 N N . VAL A 1 240 ? 0.955 4.537 -22.558 1.00 84.38 240 VAL A N 1
ATOM 1877 C CA . VAL A 1 240 ? 2.009 5.560 -22.687 1.00 84.38 240 VAL A CA 1
ATOM 1878 C C . VAL A 1 240 ? 3.272 4.924 -23.267 1.00 84.38 240 VAL A C 1
ATOM 1880 O O . VAL A 1 240 ? 3.664 3.831 -22.860 1.00 84.38 240 VAL A O 1
ATOM 1883 N N . LYS A 1 241 ? 3.931 5.628 -24.195 1.00 91.44 241 LYS A N 1
ATOM 1884 C CA . LYS A 1 241 ? 5.203 5.227 -24.821 1.00 91.44 241 LYS A CA 1
ATOM 1885 C C . LYS A 1 241 ? 6.323 6.226 -24.484 1.00 91.44 241 LYS A C 1
ATOM 1887 O O . LYS A 1 241 ? 6.020 7.372 -24.141 1.00 91.44 241 LYS A O 1
ATOM 1892 N N . PRO A 1 242 ? 7.606 5.831 -24.587 1.00 94.56 242 PRO A N 1
ATOM 1893 C CA . PRO A 1 242 ? 8.718 6.776 -24.530 1.00 94.56 242 PRO A CA 1
ATOM 1894 C C . PRO A 1 242 ? 8.603 7.875 -25.596 1.00 94.56 242 PRO A C 1
ATOM 1896 O O . PRO A 1 242 ? 8.167 7.610 -26.715 1.00 94.56 242 PRO A O 1
ATOM 1899 N N . SER A 1 243 ? 9.022 9.100 -25.279 1.00 91.81 243 SER A N 1
ATOM 1900 C CA . SER A 1 243 ? 9.074 10.212 -26.247 1.00 91.81 243 SER A CA 1
ATOM 1901 C C . SER A 1 243 ? 10.174 9.995 -27.288 1.00 91.81 243 SER A C 1
ATOM 1903 O O . SER A 1 243 ? 11.190 9.418 -26.943 1.00 91.81 243 SER A O 1
ATOM 1905 N N . GLY A 1 244 ? 10.045 10.451 -28.538 1.00 92.12 244 GLY A N 1
ATOM 1906 C CA . GLY A 1 244 ? 11.100 10.350 -29.574 1.00 92.12 244 GLY A CA 1
ATOM 1907 C C . GLY A 1 244 ? 11.139 9.018 -30.348 1.00 92.12 244 GLY A C 1
ATOM 1908 O O . GLY A 1 244 ? 10.188 8.246 -30.298 1.00 92.12 244 GLY A O 1
ATOM 1909 N N . ASP A 1 245 ? 12.253 8.714 -31.031 1.00 92.12 245 ASP A N 1
ATOM 1910 C CA . ASP A 1 245 ? 12.383 7.528 -31.907 1.00 92.12 245 ASP A CA 1
ATOM 1911 C C . ASP A 1 245 ? 12.441 6.184 -31.156 1.00 92.12 245 ASP A C 1
ATOM 1913 O O . ASP A 1 245 ? 13.329 5.943 -30.335 1.00 92.12 245 ASP A O 1
ATOM 1917 N N . LEU A 1 246 ? 11.494 5.290 -31.431 1.00 92.88 246 LEU A N 1
ATOM 1918 C CA . LEU A 1 246 ? 11.411 3.960 -30.819 1.00 92.88 246 LEU A CA 1
ATOM 1919 C C . LEU A 1 246 ? 12.110 2.878 -31.654 1.00 92.88 246 LEU A C 1
ATOM 1921 O O . LEU A 1 246 ? 12.487 1.838 -31.116 1.00 92.88 246 LEU A O 1
ATOM 1925 N N . ASN A 1 247 ? 12.308 3.118 -32.950 1.00 92.12 247 ASN A N 1
ATOM 1926 C CA . ASN A 1 247 ? 12.718 2.090 -33.896 1.00 92.12 247 ASN A CA 1
ATOM 1927 C C . ASN A 1 247 ? 14.217 1.792 -33.808 1.00 92.12 247 ASN A C 1
ATOM 1929 O O . ASN A 1 247 ? 14.599 0.622 -33.754 1.00 92.12 247 ASN A O 1
ATOM 1933 N N . VAL A 1 248 ? 15.085 2.811 -33.753 1.00 91.50 248 VAL A N 1
ATOM 1934 C CA . VAL A 1 248 ? 16.541 2.585 -33.721 1.00 91.50 248 VAL A CA 1
ATOM 1935 C C . VAL A 1 248 ? 16.982 1.814 -32.469 1.00 91.50 248 VAL A C 1
ATOM 1937 O O . VAL A 1 248 ? 17.689 0.812 -32.628 1.00 91.50 248 VAL A O 1
ATOM 1940 N N . PRO A 1 249 ? 16.564 2.175 -31.236 1.00 92.94 249 PRO A N 1
ATOM 1941 C CA . PRO A 1 249 ? 16.989 1.433 -30.050 1.00 92.94 249 PRO A CA 1
ATOM 1942 C C . PRO A 1 249 ? 16.477 -0.013 -30.041 1.00 92.94 249 PRO A C 1
ATOM 1944 O O . PRO A 1 249 ? 17.228 -0.920 -29.674 1.00 92.94 249 PRO A O 1
ATOM 1947 N N . LEU A 1 250 ? 15.244 -0.249 -30.508 1.00 93.50 250 LEU A N 1
ATOM 1948 C CA . LEU A 1 250 ? 14.700 -1.601 -30.661 1.00 93.50 250 LEU A CA 1
ATOM 1949 C C . LEU A 1 250 ? 15.473 -2.406 -31.706 1.00 93.50 250 LEU A C 1
ATOM 1951 O O . LEU A 1 250 ? 15.847 -3.541 -31.430 1.00 93.50 250 LEU A O 1
ATOM 1955 N N . ARG A 1 251 ? 15.791 -1.827 -32.871 1.00 93.19 251 ARG A N 1
ATOM 1956 C CA . ARG A 1 251 ? 16.588 -2.500 -33.910 1.00 93.19 251 ARG A CA 1
ATOM 1957 C C . ARG A 1 251 ? 17.964 -2.922 -33.395 1.00 93.19 251 ARG A C 1
ATOM 1959 O O . ARG A 1 251 ? 18.450 -3.989 -33.765 1.00 93.19 251 ARG A O 1
ATOM 1966 N N . ILE A 1 252 ? 18.591 -2.105 -32.548 1.00 92.75 252 ILE A N 1
ATOM 1967 C CA . ILE A 1 252 ? 19.864 -2.447 -31.900 1.00 92.75 252 ILE A CA 1
ATOM 1968 C C . ILE A 1 252 ? 19.668 -3.611 -30.919 1.00 92.75 252 ILE A C 1
ATOM 1970 O O . ILE A 1 252 ? 20.429 -4.574 -30.969 1.00 92.75 252 ILE A O 1
ATOM 1974 N N . ALA A 1 253 ? 18.641 -3.560 -30.065 1.00 93.00 253 ALA A N 1
ATOM 1975 C CA . ALA A 1 253 ? 18.360 -4.616 -29.090 1.00 93.00 253 ALA A CA 1
ATOM 1976 C C . ALA A 1 253 ? 17.988 -5.958 -29.752 1.00 93.00 253 ALA A C 1
ATOM 1978 O O . ALA A 1 253 ? 18.431 -7.011 -29.301 1.00 93.00 253 ALA A O 1
ATOM 1979 N N . LEU A 1 254 ? 17.258 -5.923 -30.871 1.00 92.62 254 LEU A N 1
ATOM 1980 C CA . LEU A 1 254 ? 16.924 -7.090 -31.693 1.00 92.62 254 LEU A CA 1
ATOM 1981 C C . LEU A 1 254 ? 18.169 -7.799 -32.249 1.00 92.62 254 LEU A C 1
ATOM 1983 O O . LEU A 1 254 ? 18.155 -9.011 -32.437 1.00 92.62 254 LEU A O 1
ATOM 1987 N N . LYS A 1 255 ? 19.260 -7.070 -32.491 1.00 91.31 255 LYS A N 1
ATOM 1988 C CA . LYS A 1 255 ? 20.532 -7.626 -32.984 1.00 91.31 255 LYS A CA 1
ATOM 1989 C C . LYS A 1 255 ? 21.492 -8.032 -31.862 1.00 91.31 255 LYS A C 1
ATOM 1991 O O . LYS A 1 255 ? 22.637 -8.363 -32.148 1.00 91.31 255 LYS A O 1
ATOM 1996 N N . SER A 1 256 ? 21.065 -7.968 -30.600 1.00 90.81 256 SER A N 1
ATOM 1997 C CA . SER A 1 256 ? 21.904 -8.365 -29.470 1.00 90.81 256 SER A CA 1
ATOM 1998 C C . SER A 1 256 ? 22.180 -9.869 -29.476 1.00 90.81 256 SER A C 1
ATOM 2000 O O . SER A 1 256 ? 21.290 -10.665 -29.762 1.00 90.81 256 SER A O 1
ATOM 2002 N N . GLU A 1 257 ? 23.394 -10.256 -29.084 1.00 89.50 257 GLU A N 1
ATOM 2003 C CA . GLU A 1 257 ? 23.763 -11.654 -28.814 1.00 89.50 257 GLU A CA 1
ATOM 2004 C C . GLU A 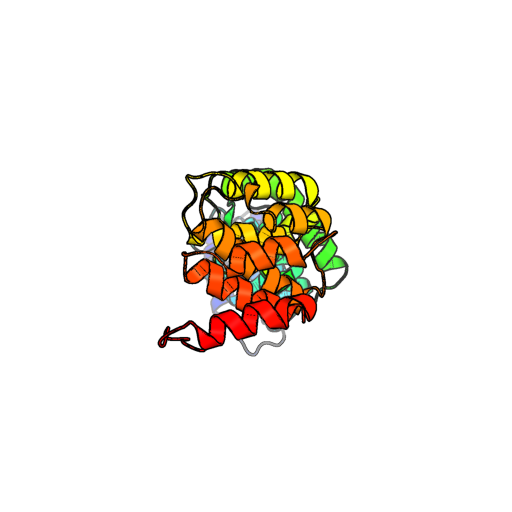1 257 ? 23.145 -12.178 -27.505 1.00 89.50 257 GLU A C 1
ATOM 2006 O O . GLU A 1 257 ? 23.098 -13.383 -27.264 1.00 89.50 257 GLU A O 1
ATOM 2011 N N . ASN A 1 258 ? 22.639 -11.285 -26.647 1.00 92.19 258 ASN A N 1
ATOM 2012 C CA . ASN A 1 258 ? 21.941 -11.675 -25.431 1.00 92.19 258 ASN A CA 1
ATOM 2013 C C . ASN A 1 258 ? 20.496 -12.088 -25.755 1.00 92.19 258 ASN A C 1
ATOM 2015 O O . ASN A 1 258 ? 19.656 -11.242 -26.074 1.00 92.19 258 ASN A O 1
ATOM 2019 N N . ALA A 1 259 ? 20.200 -13.383 -25.613 1.00 90.94 259 ALA A N 1
ATOM 2020 C CA . ALA A 1 259 ? 18.887 -13.948 -25.925 1.00 90.94 259 ALA A CA 1
ATOM 2021 C C . ALA A 1 259 ? 17.741 -13.270 -25.151 1.00 90.94 259 ALA A C 1
ATOM 2023 O O . ALA A 1 259 ? 16.713 -12.944 -25.737 1.00 90.94 259 ALA A O 1
ATOM 2024 N N . GLN A 1 260 ? 17.928 -12.980 -23.858 1.00 90.75 260 GLN A N 1
ATOM 2025 C CA . GLN A 1 260 ? 16.887 -12.350 -23.039 1.00 90.75 260 GLN A CA 1
ATOM 2026 C C . GLN A 1 260 ? 16.558 -10.933 -23.526 1.00 90.75 260 GLN A C 1
ATOM 2028 O O . GLN A 1 260 ? 15.389 -10.558 -23.610 1.00 90.75 260 GLN A O 1
ATOM 2033 N N . LEU A 1 261 ? 17.577 -10.147 -23.879 1.00 94.31 261 LEU A N 1
ATOM 2034 C CA . LEU A 1 261 ? 17.391 -8.809 -24.434 1.00 94.31 261 LEU A CA 1
ATOM 2035 C C . LEU A 1 261 ? 16.700 -8.858 -25.802 1.00 94.31 261 LEU A C 1
ATOM 2037 O O . LEU A 1 261 ? 15.782 -8.073 -26.045 1.00 94.31 261 LEU A O 1
ATOM 2041 N N . GLN A 1 262 ? 17.093 -9.798 -26.665 1.00 94.50 262 GLN A N 1
ATOM 2042 C CA . GLN A 1 262 ? 16.468 -9.994 -27.972 1.00 94.50 262 GLN A CA 1
ATOM 2043 C C . GLN A 1 262 ? 14.985 -10.384 -27.839 1.00 94.50 262 GLN A C 1
ATOM 2045 O O . GLN A 1 262 ? 14.141 -9.789 -28.510 1.00 94.50 262 GLN A O 1
ATOM 2050 N N . ILE A 1 263 ? 14.645 -11.306 -26.930 1.00 92.38 263 ILE A N 1
ATOM 2051 C CA . ILE A 1 263 ? 13.260 -11.720 -26.642 1.00 92.38 263 ILE A CA 1
ATOM 2052 C C . ILE A 1 263 ? 12.435 -10.543 -26.109 1.00 92.38 263 ILE A C 1
ATOM 2054 O O . ILE A 1 263 ? 11.343 -10.275 -26.614 1.00 92.38 263 ILE A O 1
ATOM 2058 N N . SER A 1 264 ? 12.954 -9.798 -25.128 1.00 93.44 264 SER A N 1
ATOM 2059 C CA . SER A 1 264 ? 12.255 -8.626 -24.587 1.00 93.44 264 SER A CA 1
ATOM 2060 C C . SER A 1 264 ? 12.036 -7.542 -25.650 1.00 93.44 264 SER A C 1
ATOM 2062 O O . SER A 1 264 ? 10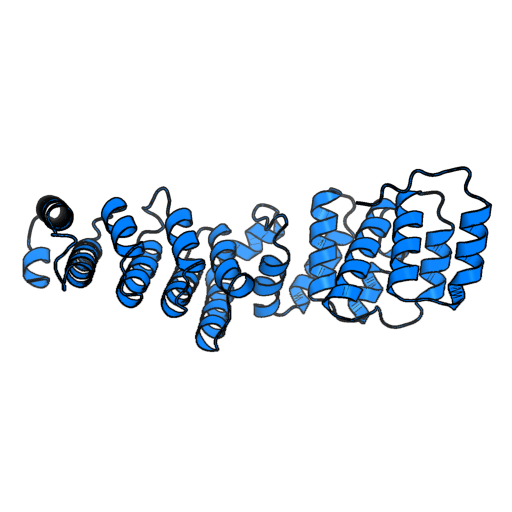.974 -6.919 -25.682 1.00 93.44 264 SER A O 1
ATOM 2064 N N . ALA A 1 265 ? 13.001 -7.335 -26.553 1.00 94.75 265 ALA A N 1
ATOM 2065 C CA . ALA A 1 265 ? 12.875 -6.396 -27.666 1.00 94.75 265 ALA A CA 1
ATOM 2066 C C . ALA A 1 265 ? 11.834 -6.849 -28.701 1.00 94.75 265 ALA A C 1
ATOM 2068 O O . ALA A 1 265 ? 11.039 -6.026 -29.163 1.00 94.75 265 ALA A O 1
ATOM 2069 N N . LEU A 1 266 ? 11.786 -8.144 -29.031 1.00 93.12 266 LEU A N 1
ATOM 2070 C CA . LEU A 1 266 ? 10.751 -8.727 -29.894 1.00 93.12 266 LEU A CA 1
ATOM 2071 C C . LEU A 1 266 ? 9.355 -8.529 -29.294 1.00 93.12 266 LEU A C 1
ATOM 2073 O O . LEU A 1 266 ? 8.454 -8.038 -29.976 1.00 93.12 266 LEU A O 1
ATOM 2077 N N . ALA A 1 267 ? 9.188 -8.840 -28.007 1.00 92.19 267 ALA A N 1
ATOM 2078 C CA . ALA A 1 267 ? 7.913 -8.683 -27.317 1.00 92.19 267 ALA A CA 1
ATOM 2079 C C . ALA A 1 267 ? 7.444 -7.218 -27.294 1.00 92.19 267 ALA A C 1
ATOM 2081 O O . ALA A 1 267 ? 6.279 -6.937 -27.569 1.00 92.19 267 ALA A O 1
ATOM 2082 N N . LEU A 1 268 ? 8.352 -6.276 -27.017 1.00 93.50 268 LEU A N 1
ATOM 2083 C CA . LEU A 1 268 ? 8.025 -4.849 -27.002 1.00 93.50 268 LEU A CA 1
ATOM 2084 C C . LEU A 1 268 ? 7.702 -4.306 -28.405 1.00 93.50 268 LEU A C 1
ATOM 2086 O O . LEU A 1 268 ? 6.805 -3.479 -28.553 1.00 93.50 268 LEU A O 1
ATOM 2090 N N . THR A 1 269 ? 8.386 -4.806 -29.441 1.00 92.44 269 THR A N 1
ATOM 2091 C CA . THR A 1 269 ? 8.104 -4.481 -30.853 1.00 92.44 269 THR A CA 1
ATOM 2092 C C . THR A 1 269 ? 6.674 -4.872 -31.235 1.00 92.44 269 THR A C 1
ATOM 2094 O O . THR A 1 269 ? 5.970 -4.084 -31.872 1.00 92.44 269 THR A O 1
ATOM 2097 N N . GLY A 1 270 ? 6.235 -6.062 -30.806 1.00 89.69 270 GLY A N 1
ATOM 2098 C CA . GLY A 1 270 ? 4.866 -6.542 -30.995 1.00 89.69 270 GLY A CA 1
ATOM 2099 C C . GLY A 1 270 ? 3.839 -5.688 -30.251 1.00 89.69 270 GLY A C 1
ATOM 2100 O O . GLY A 1 270 ? 2.885 -5.211 -30.865 1.00 89.69 270 GLY A O 1
ATOM 2101 N N . GLU A 1 271 ? 4.077 -5.421 -28.965 1.00 90.19 271 GLU A N 1
ATOM 2102 C CA . GLU A 1 271 ? 3.182 -4.614 -28.121 1.00 90.19 271 GLU A CA 1
ATOM 2103 C C . GLU A 1 271 ? 2.977 -3.199 -28.684 1.00 90.19 271 GLU A C 1
ATOM 2105 O O . GLU A 1 271 ? 1.866 -2.670 -28.722 1.00 90.19 271 GLU A O 1
ATOM 2110 N N . TRP A 1 272 ? 4.045 -2.573 -29.184 1.00 91.31 272 TRP A N 1
ATOM 2111 C CA . TRP A 1 272 ? 3.970 -1.230 -29.758 1.00 91.31 272 TRP A CA 1
ATOM 2112 C C . TRP A 1 272 ? 3.533 -1.184 -31.217 1.00 91.31 272 TRP A C 1
ATOM 2114 O O . TRP A 1 272 ? 3.327 -0.073 -31.719 1.00 91.31 272 TRP A O 1
ATOM 2124 N N . LYS A 1 273 ? 3.364 -2.345 -31.865 1.00 89.25 273 LYS A N 1
ATOM 2125 C CA . LYS A 1 273 ? 3.029 -2.492 -33.289 1.00 89.25 273 LYS A CA 1
ATOM 2126 C C . LYS A 1 273 ? 3.994 -1.712 -34.193 1.00 89.25 273 LYS A C 1
ATOM 2128 O O . LYS A 1 273 ? 3.569 -1.003 -35.104 1.00 89.25 273 LYS A O 1
ATOM 2133 N N . ALA A 1 274 ? 5.296 -1.809 -33.922 1.00 87.50 274 ALA A N 1
ATOM 2134 C CA . ALA A 1 274 ? 6.327 -1.068 -34.654 1.00 87.50 274 ALA A CA 1
ATOM 2135 C C . ALA A 1 274 ? 6.578 -1.680 -36.048 1.00 87.50 274 ALA A C 1
ATOM 2137 O O . ALA A 1 274 ? 7.481 -2.495 -36.242 1.00 87.50 274 ALA A O 1
ATOM 2138 N N . ALA A 1 275 ? 5.752 -1.289 -37.025 1.00 84.31 275 ALA A N 1
ATOM 2139 C CA . ALA A 1 275 ? 5.746 -1.854 -38.377 1.00 84.31 275 ALA A CA 1
ATOM 2140 C C . ALA A 1 275 ? 7.095 -1.731 -39.112 1.00 84.31 275 ALA A C 1
ATOM 2142 O O . ALA A 1 275 ? 7.468 -2.629 -39.870 1.00 84.31 275 ALA A O 1
ATOM 2143 N N . ASP A 1 276 ? 7.865 -0.678 -38.833 1.00 87.62 276 ASP A N 1
ATOM 2144 C CA . ASP A 1 276 ? 9.173 -0.416 -39.453 1.00 87.62 276 ASP A CA 1
ATOM 2145 C C . ASP A 1 276 ? 10.250 -1.450 -39.082 1.00 87.62 276 ASP A C 1
ATOM 2147 O O . ASP A 1 276 ? 11.311 -1.516 -39.708 1.00 87.62 276 ASP A O 1
ATOM 2151 N N . LEU A 1 277 ? 9.988 -2.277 -38.065 1.00 89.00 277 LEU A N 1
ATOM 2152 C CA . LEU A 1 277 ? 10.880 -3.346 -37.616 1.00 89.00 277 LEU A CA 1
ATOM 2153 C C . LEU A 1 277 ? 10.486 -4.721 -38.166 1.00 89.00 277 LEU A C 1
ATOM 2155 O O . LEU A 1 277 ? 11.208 -5.694 -37.951 1.00 89.00 277 LEU A O 1
ATOM 2159 N N . ASN A 1 278 ? 9.395 -4.828 -38.933 1.00 85.44 278 ASN A N 1
ATOM 2160 C CA . ASN A 1 278 ? 8.903 -6.104 -39.465 1.00 85.44 278 ASN A CA 1
ATOM 2161 C C . ASN A 1 278 ? 9.955 -6.859 -40.289 1.00 85.44 278 ASN A C 1
ATOM 2163 O O . ASN A 1 278 ? 10.032 -8.087 -40.222 1.00 85.44 278 ASN A O 1
ATOM 2167 N N . HIS A 1 279 ? 10.775 -6.144 -41.064 1.00 86.06 279 HIS A N 1
ATOM 2168 C CA . HIS A 1 279 ? 11.857 -6.759 -41.831 1.00 86.06 279 HIS A CA 1
ATOM 2169 C C . HIS A 1 279 ? 12.931 -7.367 -40.914 1.00 86.06 279 HIS A C 1
ATOM 2171 O O . HIS A 1 279 ? 13.343 -8.509 -41.123 1.00 86.06 279 HIS A O 1
ATOM 2177 N N . ASP A 1 280 ? 13.349 -6.638 -39.873 1.00 85.50 280 ASP A N 1
ATOM 2178 C CA . ASP A 1 280 ? 14.330 -7.113 -38.891 1.00 85.50 280 ASP A CA 1
ATOM 2179 C C . ASP A 1 280 ? 13.800 -8.339 -38.121 1.00 85.50 280 ASP A C 1
ATOM 2181 O O . ASP A 1 280 ? 14.507 -9.341 -37.993 1.00 85.50 280 ASP A O 1
ATOM 2185 N N . VAL A 1 281 ? 12.529 -8.309 -37.698 1.00 85.56 281 VAL A N 1
ATOM 2186 C CA . VAL A 1 281 ? 11.859 -9.428 -37.008 1.00 85.56 281 VAL A CA 1
ATOM 2187 C C . VAL A 1 281 ? 11.779 -10.672 -37.898 1.00 85.56 281 VAL A C 1
ATOM 2189 O O . VAL A 1 281 ? 12.118 -11.772 -37.461 1.00 85.56 281 VAL A O 1
ATOM 2192 N N . ARG A 1 282 ? 11.388 -10.523 -39.172 1.00 84.00 282 ARG A N 1
ATOM 2193 C CA . ARG A 1 282 ? 11.336 -11.644 -40.130 1.00 84.00 282 ARG A CA 1
ATOM 2194 C C . ARG A 1 282 ? 12.714 -12.244 -40.393 1.00 84.00 282 ARG A C 1
ATOM 2196 O O . ARG A 1 282 ? 12.826 -13.459 -40.540 1.00 84.00 282 ARG A O 1
ATOM 2203 N N . LYS A 1 283 ? 13.756 -11.412 -40.464 1.00 84.31 283 LYS A N 1
ATOM 2204 C CA . LYS A 1 283 ? 15.135 -11.879 -40.646 1.00 84.31 283 LYS A CA 1
ATOM 2205 C C . LYS A 1 283 ? 15.600 -12.710 -39.448 1.00 84.31 283 LYS A C 1
ATOM 2207 O O . LYS A 1 283 ? 16.196 -13.761 -39.657 1.00 84.31 283 LYS A O 1
ATOM 2212 N N . LEU A 1 284 ? 15.278 -12.281 -38.227 1.00 82.56 284 LEU A N 1
ATOM 2213 C CA . LEU A 1 284 ? 15.559 -13.041 -37.005 1.00 82.56 284 LEU A CA 1
ATOM 2214 C C . LEU A 1 284 ? 14.827 -14.384 -36.985 1.00 82.56 284 LEU A C 1
ATOM 2216 O O . LEU A 1 284 ? 15.473 -15.414 -36.834 1.00 82.56 284 LEU A O 1
ATOM 2220 N N . ALA A 1 285 ? 13.519 -14.391 -37.253 1.00 78.69 285 ALA A N 1
ATOM 2221 C CA . ALA A 1 285 ? 12.717 -15.617 -37.274 1.00 78.69 285 ALA A CA 1
ATOM 2222 C C . ALA A 1 285 ? 13.236 -16.675 -38.269 1.00 78.69 285 ALA A C 1
ATOM 2224 O O . ALA A 1 285 ? 13.073 -17.868 -38.043 1.00 78.69 285 ALA A O 1
ATOM 2225 N N . ARG A 1 286 ? 13.871 -16.244 -39.367 1.00 77.69 286 ARG A N 1
ATOM 2226 C CA . ARG A 1 286 ? 14.489 -17.136 -40.365 1.00 77.69 286 ARG A CA 1
ATOM 2227 C C . ARG A 1 286 ? 15.897 -17.606 -39.986 1.00 77.69 286 ARG A C 1
ATOM 2229 O O . ARG A 1 286 ? 16.339 -18.627 -40.498 1.00 77.69 286 ARG A O 1
ATOM 2236 N N . ALA A 1 287 ? 16.609 -16.853 -39.149 1.00 68.62 287 ALA A N 1
ATOM 2237 C CA . ALA A 1 287 ? 17.978 -17.155 -38.734 1.00 68.62 287 ALA A CA 1
ATOM 2238 C C . ALA A 1 287 ? 18.041 -18.047 -37.481 1.00 68.62 287 ALA A C 1
ATOM 2240 O O . ALA A 1 287 ? 19.019 -18.768 -37.284 1.00 68.62 287 ALA A O 1
ATOM 2241 N N . SER A 1 288 ? 17.011 -18.017 -36.634 1.00 56.72 288 SER A N 1
ATOM 2242 C CA . SER A 1 288 ? 16.947 -18.812 -35.409 1.00 56.72 288 SER A CA 1
ATOM 2243 C C . SER A 1 288 ? 16.708 -20.300 -35.713 1.00 56.72 288 SER A C 1
ATOM 2245 O O . SER A 1 288 ? 15.590 -20.705 -36.019 1.00 56.72 288 SER A O 1
ATOM 2247 N N . LYS A 1 289 ? 17.731 -21.153 -35.552 1.00 53.34 289 LYS A N 1
ATOM 2248 C CA . LYS A 1 289 ? 17.499 -22.570 -35.208 1.00 53.34 289 LYS A CA 1
ATOM 2249 C C . LYS A 1 289 ? 16.869 -22.589 -33.809 1.00 53.34 289 LYS A C 1
ATOM 2251 O O . LYS A 1 289 ? 17.473 -22.033 -32.899 1.00 53.34 289 LYS A O 1
ATOM 2256 N N . SER A 1 290 ? 15.658 -23.144 -33.684 1.00 49.88 290 SER A N 1
ATOM 2257 C CA . SER A 1 290 ? 14.817 -23.250 -32.474 1.00 49.88 290 SER A CA 1
ATOM 2258 C C . SER A 1 290 ? 15.434 -22.713 -31.176 1.00 49.88 290 SER A C 1
ATOM 2260 O O . SER A 1 290 ? 16.179 -23.419 -30.502 1.00 49.88 290 SER A O 1
ATOM 2262 N N . GLN A 1 291 ? 15.065 -21.491 -30.786 1.00 47.38 291 GLN A N 1
ATOM 2263 C CA . GLN A 1 291 ? 15.145 -21.085 -29.382 1.00 47.38 291 GLN A CA 1
ATOM 2264 C C . GLN A 1 291 ? 13.792 -21.382 -28.719 1.00 47.38 291 GLN A C 1
ATOM 2266 O O . GLN A 1 291 ? 12.755 -21.089 -29.322 1.00 47.38 291 GLN A O 1
ATOM 2271 N N . PRO A 1 292 ? 13.769 -21.984 -27.517 1.00 40.84 292 PRO A N 1
ATOM 2272 C CA . PRO A 1 292 ? 12.530 -22.357 -26.857 1.00 40.84 292 PRO A CA 1
ATOM 2273 C C . PRO A 1 292 ? 11.823 -21.091 -26.374 1.00 40.84 292 PRO A C 1
ATOM 2275 O O . PRO A 1 292 ? 12.180 -20.502 -25.357 1.00 40.84 292 PRO A O 1
ATOM 2278 N N . VAL A 1 293 ? 10.804 -20.661 -27.113 1.00 39.75 293 VAL A N 1
ATOM 2279 C CA . VAL A 1 293 ? 9.822 -19.709 -26.601 1.00 39.75 293 VAL A CA 1
ATOM 2280 C C . VAL A 1 293 ? 8.919 -20.496 -25.655 1.00 39.75 293 VAL A C 1
ATOM 2282 O O . VAL A 1 293 ? 8.015 -21.198 -26.102 1.00 39.75 293 VAL A O 1
ATOM 2285 N N . GLN A 1 294 ? 9.176 -20.426 -24.347 1.00 36.84 294 GLN A N 1
ATOM 2286 C CA . GLN A 1 294 ? 8.152 -20.796 -23.374 1.00 36.84 294 GLN A CA 1
ATOM 2287 C C . GLN A 1 294 ? 7.133 -19.662 -23.317 1.00 36.84 294 GLN A C 1
ATOM 2289 O O . GLN A 1 294 ? 7.417 -18.567 -22.833 1.00 36.84 294 GLN A O 1
ATOM 2294 N N . ILE A 1 295 ? 5.957 -19.933 -23.877 1.00 32.59 295 ILE A N 1
ATOM 2295 C CA . ILE A 1 295 ? 4.758 -19.133 -23.660 1.00 32.59 295 ILE A CA 1
ATOM 2296 C C . ILE A 1 295 ? 4.304 -19.445 -22.230 1.00 32.59 295 ILE A C 1
ATOM 2298 O O . ILE A 1 295 ? 3.954 -20.589 -21.940 1.00 32.59 295 ILE A O 1
ATOM 2302 N N . ALA A 1 296 ? 4.364 -18.444 -21.354 1.00 34.47 296 ALA A N 1
ATOM 2303 C CA . ALA A 1 296 ? 3.722 -18.432 -20.044 1.00 34.47 296 ALA A CA 1
ATOM 2304 C C . ALA A 1 296 ? 2.686 -17.307 -20.025 1.00 34.47 296 ALA A C 1
ATOM 2306 O O . ALA A 1 296 ? 3.010 -16.216 -20.558 1.00 34.47 296 ALA A O 1
#